Protein AF-A0A0L0FHH0-F1 (afdb_monomer_lite)

Foldseek 3Di:
DDPPDPPDDDPVVLVVVLVVLVVLLVVLVVVLVVLVVVLVVLLVVLVVVLVVLVVVLVVLVVVVVVLVVVLVVLVVVLVVLVVCVVVVLVVLVVQLVVLVVVLVVLVVVLVVQVPDPPDDPVVSVVSVVVSVVSVVVNVVSVVVSVVSVVVSVVSNVVSVVVSVVSVVVSVVSSVVSVVVSVVSVVVSVVSSVVSVVVSVVSVVSSVVSVVVSVVSVVVVPDDDPDPDDDDDDDDDDDDDDDDDDDDDDDDDDDDDDDDDDDDDDDDDDDDDDDDDDDDDDDDDDDDDDDDDDDDDDDDDDDDDDDDDDDDDDDDDDDDDDDDDDDDDDDDDDDDDDDDDDDDDDDDDDDDDDDDDDDDDDDDDDD

Structure (mmCIF, N/CA/C/O backbone):
data_AF-A0A0L0FHH0-F1
#
_entry.id   AF-A0A0L0FHH0-F1
#
loop_
_atom_site.group_PDB
_atom_site.id
_atom_site.type_symbol
_atom_site.label_atom_id
_atom_site.label_alt_id
_atom_site.label_comp_id
_atom_site.label_asym_id
_atom_site.label_entity_id
_atom_site.label_seq_id
_atom_site.pdbx_PDB_ins_code
_atom_site.Cartn_x
_atom_site.Cartn_y
_atom_site.Cartn_z
_atom_site.occupancy
_atom_site.B_iso_or_equiv
_atom_site.auth_seq_id
_atom_site.auth_comp_id
_atom_site.auth_asym_id
_atom_site.auth_atom_id
_atom_site.pdbx_PDB_model_num
ATOM 1 N N . MET A 1 1 ? -21.430 -7.330 90.027 1.00 41.47 1 MET A N 1
ATOM 2 C CA . MET A 1 1 ? -21.679 -7.960 88.713 1.00 41.47 1 MET A CA 1
ATOM 3 C C . MET A 1 1 ? -22.852 -7.243 88.059 1.00 41.47 1 MET A C 1
ATOM 5 O O . MET A 1 1 ? -23.966 -7.362 88.542 1.00 41.47 1 MET A O 1
ATOM 9 N N . SER A 1 2 ? -22.583 -6.397 87.061 1.00 41.72 2 SER A N 1
ATOM 10 C CA . SER A 1 2 ? -23.599 -5.601 86.358 1.00 41.72 2 SER A CA 1
ATOM 11 C C . SER A 1 2 ? -24.161 -6.424 85.199 1.00 41.72 2 SER A C 1
ATOM 13 O O . SER A 1 2 ? -23.460 -6.676 84.220 1.00 41.72 2 SER A O 1
ATOM 15 N N . GLY A 1 3 ? -25.400 -6.895 85.343 1.00 44.50 3 GLY A N 1
ATOM 16 C CA . GLY A 1 3 ? -26.152 -7.535 84.271 1.00 44.50 3 GLY A CA 1
ATOM 17 C C . GLY A 1 3 ? -26.632 -6.478 83.284 1.00 44.50 3 GLY A C 1
ATOM 18 O O . GLY A 1 3 ? -27.615 -5.784 83.537 1.00 44.50 3 GLY A O 1
ATOM 19 N N . ALA A 1 4 ? -25.936 -6.346 82.157 1.00 44.56 4 ALA A N 1
ATOM 20 C CA . ALA A 1 4 ? -26.418 -5.560 81.033 1.00 44.56 4 ALA A CA 1
ATOM 21 C C . ALA A 1 4 ? -27.637 -6.272 80.428 1.00 44.56 4 ALA A C 1
ATOM 23 O O . ALA A 1 4 ? -27.502 -7.164 79.593 1.00 44.56 4 ALA A O 1
ATOM 24 N N . ALA A 1 5 ? -28.835 -5.896 80.880 1.00 47.84 5 ALA A N 1
ATOM 25 C CA . ALA A 1 5 ? -30.081 -6.285 80.239 1.00 47.84 5 ALA A CA 1
ATOM 26 C C . ALA A 1 5 ? -29.991 -5.934 78.747 1.00 47.84 5 ALA A C 1
ATOM 28 O O . ALA A 1 5 ? -29.780 -4.772 78.382 1.00 47.84 5 ALA A O 1
ATOM 29 N N . ALA A 1 6 ? -30.118 -6.947 77.890 1.00 54.66 6 ALA A N 1
ATOM 30 C CA . ALA A 1 6 ? -30.204 -6.773 76.452 1.00 54.66 6 ALA A CA 1
ATOM 31 C C . ALA A 1 6 ? -31.411 -5.875 76.155 1.00 54.66 6 ALA A C 1
ATOM 33 O O . ALA A 1 6 ? -32.556 -6.316 76.207 1.00 54.66 6 ALA A O 1
ATOM 34 N N . ARG A 1 7 ? -31.162 -4.588 75.894 1.00 56.75 7 ARG A N 1
ATOM 35 C CA . ARG A 1 7 ? -32.191 -3.639 75.461 1.00 56.75 7 ARG A CA 1
ATOM 36 C C . ARG A 1 7 ? -32.660 -4.071 74.074 1.00 56.75 7 ARG A C 1
ATOM 38 O O . ARG A 1 7 ? -32.060 -3.708 73.065 1.00 56.75 7 ARG A O 1
ATOM 45 N N . THR A 1 8 ? -33.698 -4.898 74.025 1.00 61.47 8 THR A N 1
ATOM 46 C CA . THR A 1 8 ? -34.392 -5.261 72.791 1.00 61.47 8 THR A CA 1
ATOM 47 C C . THR A 1 8 ? -34.999 -3.999 72.192 1.00 61.47 8 THR A C 1
ATOM 49 O O . THR A 1 8 ? -35.731 -3.275 72.867 1.00 61.47 8 THR A O 1
ATOM 52 N N . ALA A 1 9 ? -34.652 -3.702 70.939 1.00 63.53 9 ALA A N 1
ATOM 53 C CA . ALA A 1 9 ? -35.208 -2.554 70.235 1.00 63.53 9 ALA A CA 1
ATOM 54 C C . ALA A 1 9 ? -36.746 -2.673 70.139 1.00 63.53 9 ALA A C 1
ATOM 56 O O . ALA A 1 9 ? -37.247 -3.792 70.000 1.00 63.53 9 ALA A O 1
ATOM 57 N N . PRO A 1 10 ? -37.494 -1.554 70.176 1.00 73.38 10 PRO A N 1
ATOM 58 C CA . PRO A 1 10 ? -38.950 -1.577 70.079 1.00 73.38 10 PRO A CA 1
ATOM 59 C C . PRO A 1 10 ? -39.431 -2.289 68.799 1.00 73.38 10 PRO A C 1
ATOM 61 O O . PRO A 1 10 ? -38.819 -2.099 67.742 1.00 73.38 10 PRO A O 1
ATOM 64 N N . PRO A 1 11 ? -40.529 -3.064 68.842 1.00 72.88 11 PRO A N 1
ATOM 65 C CA . PRO A 1 11 ? -41.033 -3.813 67.685 1.00 72.88 11 PRO A CA 1
ATOM 66 C C . PRO A 1 11 ? -41.316 -2.920 66.465 1.00 72.88 11 PRO A C 1
ATOM 68 O O . PRO A 1 11 ? -40.923 -3.267 65.351 1.00 72.88 11 PRO A O 1
ATOM 71 N N . GLU A 1 12 ? -41.843 -1.708 66.671 1.00 80.06 12 GLU A N 1
ATOM 72 C CA . GLU A 1 12 ? -42.040 -0.725 65.592 1.00 80.06 12 GLU A CA 1
ATOM 73 C C . GLU A 1 12 ? -40.736 -0.317 64.883 1.00 80.06 12 GLU A C 1
ATOM 75 O O . GLU A 1 12 ? -40.720 -0.039 63.681 1.00 80.06 12 GLU A O 1
ATOM 80 N N . TYR A 1 13 ? -39.617 -0.252 65.615 1.00 78.81 13 TYR A N 1
ATOM 81 C CA . TYR A 1 13 ? -38.314 0.076 65.036 1.00 78.81 13 TYR A CA 1
ATOM 82 C C . TYR A 1 13 ? -37.818 -1.059 64.132 1.00 78.81 13 TYR A C 1
ATOM 84 O O . TYR A 1 13 ? -37.279 -0.807 63.051 1.00 78.81 13 TYR A O 1
ATOM 92 N N . MET A 1 14 ? -38.033 -2.308 64.551 1.00 78.25 14 MET A N 1
ATOM 93 C CA . MET A 1 14 ? -37.661 -3.492 63.776 1.00 78.25 14 MET A CA 1
ATOM 94 C C . MET A 1 14 ? -38.500 -3.614 62.500 1.00 78.25 14 MET A C 1
ATOM 96 O O . MET A 1 14 ? -37.945 -3.880 61.435 1.00 78.25 14 MET A O 1
ATOM 100 N N . GLU A 1 15 ? -39.797 -3.320 62.565 1.00 82.12 15 GLU A N 1
ATOM 101 C CA . GLU A 1 15 ? -40.683 -3.321 61.397 1.00 82.12 15 GLU A CA 1
ATOM 102 C C . GLU A 1 15 ? -40.293 -2.244 60.369 1.00 82.12 15 GLU A C 1
ATOM 104 O O . GLU A 1 15 ? -40.077 -2.546 59.190 1.00 82.12 15 GLU A O 1
ATOM 109 N N . LYS A 1 16 ? -40.067 -0.999 60.818 1.00 85.88 16 LYS A N 1
ATOM 110 C CA . LYS A 1 16 ? -39.581 0.100 59.959 1.00 85.88 16 LYS A CA 1
ATOM 111 C C . LYS A 1 16 ? -38.228 -0.232 59.319 1.00 85.88 16 LYS A C 1
ATOM 113 O O . LYS A 1 16 ? -37.998 0.061 58.141 1.00 85.88 16 LYS A O 1
ATOM 118 N N . ARG A 1 17 ? -37.324 -0.872 60.069 1.00 84.81 17 ARG A N 1
ATOM 119 C CA . ARG A 1 17 ? -36.020 -1.328 59.564 1.00 84.81 17 ARG A CA 1
ATOM 120 C C . ARG A 1 17 ? -36.173 -2.416 58.498 1.00 84.81 17 ARG A C 1
ATOM 122 O O . ARG A 1 17 ? -35.505 -2.331 57.466 1.00 84.81 17 ARG A O 1
ATOM 129 N N . ASN A 1 18 ? -37.061 -3.385 58.709 1.00 84.81 18 ASN A N 1
ATOM 130 C CA . ASN A 1 18 ? -37.332 -4.466 57.759 1.00 84.81 18 ASN A CA 1
ATOM 131 C C . ASN A 1 18 ? -37.902 -3.932 56.450 1.00 84.81 18 ASN A C 1
ATOM 133 O O . ASN A 1 18 ? -37.405 -4.276 55.378 1.00 84.81 18 ASN A O 1
ATOM 137 N N . HIS A 1 19 ? -38.871 -3.019 56.529 1.00 86.94 19 HIS A N 1
ATOM 138 C CA . HIS A 1 19 ? -39.441 -2.384 55.346 1.00 86.94 19 HIS A CA 1
ATOM 139 C C . HIS A 1 19 ? -38.383 -1.585 54.564 1.00 86.94 19 HIS A C 1
ATOM 141 O O . HIS A 1 19 ? -38.346 -1.620 53.331 1.00 86.94 19 HIS A O 1
ATOM 147 N N . LYS A 1 20 ? -37.476 -0.885 55.259 1.00 89.88 20 LYS A N 1
ATOM 148 C CA . LYS A 1 20 ? -36.381 -0.141 54.616 1.00 89.88 20 LYS A CA 1
ATOM 149 C C . LYS A 1 20 ? -35.369 -1.069 53.937 1.00 89.88 20 LYS A C 1
ATOM 151 O O . LYS A 1 20 ? -34.919 -0.762 52.834 1.00 89.88 20 LYS A O 1
ATOM 156 N N . LEU A 1 21 ? -35.033 -2.201 54.557 1.00 89.75 21 LEU A N 1
ATOM 157 C CA . LEU A 1 21 ? -34.155 -3.213 53.964 1.00 89.75 21 LEU A CA 1
ATOM 158 C C . LEU A 1 21 ? -34.802 -3.891 52.747 1.00 89.75 21 LEU A C 1
ATOM 160 O O . LEU A 1 21 ? -34.141 -4.029 51.723 1.00 89.75 21 LEU A O 1
ATOM 164 N N . ALA A 1 22 ? -36.094 -4.224 52.806 1.00 87.94 22 ALA A N 1
ATOM 165 C CA . ALA A 1 22 ? -36.831 -4.777 51.668 1.00 87.94 22 ALA A CA 1
ATOM 166 C C . ALA A 1 22 ? -36.906 -3.788 50.487 1.00 87.94 22 ALA A C 1
ATOM 168 O O . ALA A 1 22 ? -36.716 -4.168 49.331 1.00 87.94 22 ALA A O 1
ATOM 169 N N . ALA A 1 23 ? -37.105 -2.495 50.765 1.00 92.12 23 ALA A N 1
ATOM 170 C CA . ALA A 1 23 ? -37.065 -1.456 49.737 1.00 92.12 23 ALA A CA 1
ATOM 171 C C . ALA A 1 23 ? -35.666 -1.312 49.102 1.00 92.12 23 ALA A C 1
ATOM 173 O O . ALA A 1 23 ? -35.551 -1.086 47.894 1.00 92.12 23 ALA A O 1
ATOM 174 N N . LEU A 1 24 ? -34.598 -1.454 49.898 1.00 91.56 24 LEU A N 1
ATOM 175 C CA . LEU A 1 24 ? -33.219 -1.447 49.402 1.00 91.56 24 LEU A CA 1
ATOM 176 C C . LEU A 1 24 ? -32.903 -2.679 48.544 1.00 91.56 24 LEU A C 1
ATOM 178 O O . LEU A 1 24 ? -32.289 -2.516 47.493 1.00 91.56 24 LEU A O 1
ATOM 182 N N . ASP A 1 25 ? -33.365 -3.866 48.941 1.00 90.50 25 ASP A N 1
ATOM 183 C CA . ASP A 1 25 ? -33.237 -5.114 48.174 1.00 90.50 25 ASP A CA 1
ATOM 184 C C . ASP A 1 25 ? -33.907 -4.978 46.798 1.00 90.50 25 ASP A C 1
ATOM 186 O O . ASP A 1 25 ? -33.267 -5.128 45.758 1.00 90.50 25 ASP A O 1
ATOM 190 N N . ALA A 1 26 ? -35.166 -4.529 46.764 1.00 91.62 26 ALA A N 1
ATOM 191 C CA . ALA A 1 26 ? -35.879 -4.288 45.510 1.00 91.62 26 ALA A CA 1
ATOM 192 C C . ALA A 1 26 ? -35.167 -3.254 44.613 1.00 91.62 26 ALA A C 1
ATOM 194 O O . ALA A 1 26 ? -35.120 -3.402 43.387 1.00 91.62 26 ALA A O 1
ATOM 195 N N . LYS A 1 27 ? -34.590 -2.198 45.204 1.00 93.62 27 LYS A N 1
ATOM 196 C CA . LYS A 1 27 ? -33.829 -1.175 44.471 1.00 93.62 27 LYS A CA 1
ATOM 197 C C . LYS A 1 27 ? -32.514 -1.728 43.913 1.00 93.62 27 LYS A C 1
ATOM 199 O O . LYS A 1 27 ? -32.167 -1.405 42.774 1.00 93.62 27 LYS A O 1
ATOM 204 N N . ASN A 1 28 ? -31.796 -2.549 44.677 1.00 91.81 28 ASN A N 1
ATOM 205 C CA . ASN A 1 28 ? -30.542 -3.168 44.252 1.00 91.81 28 ASN A CA 1
ATOM 206 C C . ASN A 1 28 ? -30.777 -4.187 43.133 1.00 91.81 28 ASN A C 1
ATOM 208 O O . ASN A 1 28 ? -30.134 -4.069 42.089 1.00 91.81 28 ASN A O 1
ATOM 212 N N . LYS A 1 29 ? -31.779 -5.063 43.259 1.00 91.81 29 LYS A N 1
ATOM 213 C CA . LYS A 1 29 ? -32.195 -5.995 42.194 1.00 91.81 29 LYS A CA 1
ATOM 214 C C . LYS A 1 29 ? -32.552 -5.278 40.895 1.00 91.81 29 LYS A C 1
ATOM 216 O O . LYS A 1 29 ? -32.024 -5.614 39.834 1.00 91.81 29 LYS A O 1
ATOM 221 N N . LYS A 1 30 ? -33.364 -4.213 40.968 1.00 94.50 30 LYS A N 1
ATOM 222 C CA . LYS A 1 30 ? -33.679 -3.367 39.798 1.00 94.50 30 LYS A CA 1
ATOM 223 C C . LYS A 1 30 ? -32.421 -2.753 39.179 1.00 94.50 30 LYS A C 1
ATOM 225 O O . LYS A 1 30 ? -32.296 -2.703 37.956 1.00 94.50 30 LYS A O 1
A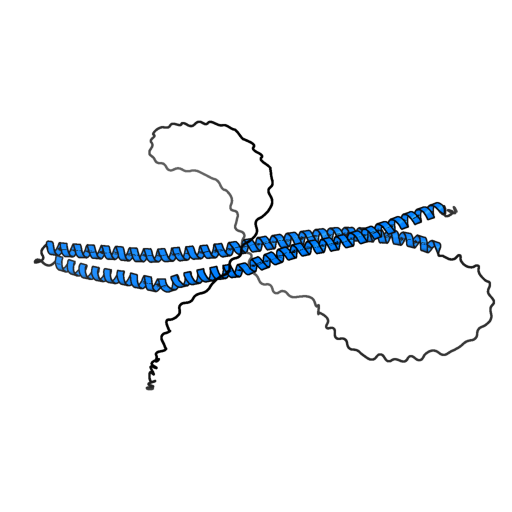TOM 230 N N . LYS A 1 31 ? -31.473 -2.294 40.002 1.00 94.50 31 LYS A N 1
ATOM 231 C CA . LYS A 1 31 ? -30.205 -1.720 39.533 1.00 94.50 31 LYS A CA 1
ATOM 232 C C . LYS A 1 31 ? -29.320 -2.765 38.846 1.00 94.50 31 LYS A C 1
ATOM 234 O O . LYS A 1 31 ? -28.749 -2.450 37.805 1.00 94.50 31 LYS A O 1
ATOM 239 N N . VAL A 1 32 ? -29.219 -3.980 39.389 1.00 93.81 32 VAL A N 1
ATOM 240 C CA . VAL A 1 32 ? -28.466 -5.091 38.782 1.00 93.81 32 VAL A CA 1
ATOM 241 C C . VAL A 1 32 ? -29.070 -5.469 37.428 1.00 93.81 32 VAL A C 1
ATOM 243 O O . VAL A 1 32 ? -28.344 -5.491 36.436 1.00 93.81 32 VAL A O 1
ATOM 246 N N . ALA A 1 33 ? -30.392 -5.654 37.350 1.00 94.75 33 ALA A N 1
ATOM 247 C CA . ALA A 1 33 ? -31.086 -5.953 36.094 1.00 94.75 33 ALA A CA 1
ATOM 248 C C . ALA A 1 33 ? -30.882 -4.851 35.035 1.00 94.75 33 ALA A C 1
ATOM 250 O O . ALA A 1 33 ? -30.585 -5.130 33.874 1.00 94.75 33 ALA A O 1
ATOM 251 N N . ALA A 1 34 ? -30.959 -3.578 35.436 1.00 95.69 34 ALA A N 1
ATOM 252 C CA . ALA A 1 34 ? -30.704 -2.457 34.533 1.00 95.69 34 ALA A CA 1
ATOM 253 C C . ALA A 1 34 ? -29.244 -2.394 34.046 1.00 95.69 34 ALA A C 1
ATOM 255 O O . ALA A 1 34 ? -28.991 -1.948 32.926 1.00 95.69 34 ALA A O 1
ATOM 256 N N . LEU A 1 35 ? -28.275 -2.798 34.875 1.00 94.94 35 LEU A N 1
ATOM 257 C CA . LEU A 1 35 ? -26.862 -2.853 34.492 1.00 94.94 35 LEU A CA 1
ATOM 258 C C . LEU A 1 35 ? -26.567 -4.019 33.545 1.00 94.94 35 LEU A C 1
ATOM 260 O O . LEU A 1 35 ? -25.816 -3.809 32.599 1.00 94.94 35 LEU A O 1
ATOM 264 N N . LEU A 1 36 ? -27.193 -5.183 33.751 1.00 94.75 36 LEU A N 1
ATOM 265 C CA . LEU A 1 36 ? -27.125 -6.325 32.832 1.00 94.75 36 LEU A CA 1
ATOM 266 C C . LEU A 1 36 ? -27.574 -5.932 31.423 1.00 94.75 36 LEU A C 1
ATOM 268 O O . LEU A 1 36 ? -26.800 -6.049 30.478 1.00 94.75 36 LEU A O 1
ATOM 272 N N . LYS A 1 37 ? -28.766 -5.336 31.307 1.00 96.06 37 LYS A N 1
ATOM 273 C CA . LYS A 1 37 ? -29.283 -4.863 30.016 1.00 96.06 37 LYS A CA 1
ATOM 274 C C . LYS A 1 37 ? -28.345 -3.849 29.350 1.00 96.06 37 LYS A C 1
ATOM 276 O O . LYS A 1 37 ? -28.061 -3.939 28.163 1.00 96.06 37 LYS A O 1
ATOM 281 N N . LYS A 1 38 ? -27.816 -2.891 30.121 1.00 96.12 38 LYS A N 1
ATOM 282 C CA . LYS A 1 38 ? -26.859 -1.898 29.600 1.00 96.12 38 LYS A CA 1
ATOM 283 C C . LYS A 1 38 ? -25.545 -2.527 29.135 1.00 96.12 38 LYS A C 1
ATOM 285 O O . LYS A 1 38 ? -24.934 -1.987 28.217 1.00 96.12 38 LYS A O 1
ATOM 290 N N . GLU A 1 39 ? -25.082 -3.592 29.789 1.00 95.62 39 GLU A N 1
ATOM 291 C CA . GLU A 1 39 ? -23.880 -4.336 29.398 1.00 95.62 39 GLU A CA 1
ATOM 292 C C . GLU A 1 39 ? -24.094 -5.030 28.049 1.00 95.62 39 GLU A C 1
ATOM 294 O O . GLU A 1 39 ? -23.280 -4.851 27.145 1.00 95.62 39 GLU A O 1
ATOM 299 N N . GLU A 1 40 ? -25.205 -5.749 27.889 1.00 96.06 40 GLU A N 1
ATOM 300 C CA . GLU A 1 40 ? -25.577 -6.423 26.638 1.00 96.06 40 GLU A CA 1
ATOM 301 C C . GLU A 1 40 ? -25.768 -5.428 25.487 1.00 96.06 40 GLU A C 1
ATOM 303 O O . GLU A 1 40 ? -25.167 -5.592 24.426 1.00 96.06 40 GLU A O 1
ATOM 308 N N . ASP A 1 41 ? -26.499 -4.333 25.720 1.00 95.19 41 ASP A N 1
ATOM 309 C CA . ASP A 1 41 ? -26.683 -3.266 24.731 1.00 95.19 41 ASP A CA 1
ATOM 310 C C . ASP A 1 41 ? -25.343 -2.635 24.313 1.00 95.19 41 ASP A C 1
ATOM 312 O O . ASP A 1 41 ? -25.148 -2.273 23.149 1.00 95.19 41 ASP A O 1
ATOM 316 N N . ALA A 1 42 ? -24.412 -2.460 25.260 1.00 94.38 42 ALA A N 1
ATOM 317 C CA . ALA A 1 42 ? -23.089 -1.905 24.984 1.00 94.38 42 ALA A CA 1
ATOM 318 C C . ALA A 1 42 ? -22.219 -2.872 24.170 1.00 94.38 42 ALA A C 1
ATOM 320 O O . ALA A 1 42 ? -21.542 -2.416 23.245 1.00 94.38 42 ALA A O 1
ATOM 321 N N . LYS A 1 43 ? -22.269 -4.177 24.476 1.00 94.75 43 LYS A N 1
ATOM 322 C CA . LYS A 1 43 ? -21.612 -5.227 23.681 1.00 94.75 43 LYS A CA 1
ATOM 323 C C . LYS A 1 43 ? -22.152 -5.224 22.258 1.00 94.75 43 LYS A C 1
ATOM 325 O O . LYS A 1 43 ? -21.396 -4.947 21.335 1.00 94.75 43 LYS A O 1
ATOM 330 N N . LEU A 1 44 ? -23.470 -5.355 22.098 1.00 96.62 44 LEU A N 1
ATOM 331 C CA . LEU A 1 44 ? -24.127 -5.406 20.792 1.00 96.62 44 LEU A CA 1
ATOM 332 C C . LEU A 1 44 ? -23.804 -4.177 19.929 1.00 96.62 44 LEU A C 1
ATOM 334 O O . LEU A 1 44 ? -23.455 -4.307 18.757 1.00 96.62 44 LEU A O 1
ATOM 338 N N . LYS A 1 45 ? -23.883 -2.966 20.498 1.00 94.88 45 LYS A N 1
ATOM 339 C CA . LYS A 1 45 ? -23.546 -1.729 19.770 1.00 94.88 45 LYS A CA 1
ATOM 340 C C . LYS A 1 45 ? -22.069 -1.657 19.391 1.00 94.88 45 LYS A C 1
ATOM 342 O O . LYS A 1 45 ? -21.748 -1.136 18.323 1.00 94.88 45 LYS A O 1
ATOM 347 N N . GLY A 1 46 ? -21.179 -2.129 20.261 1.00 93.56 46 GLY A N 1
ATOM 348 C CA . GLY A 1 46 ? -19.755 -2.230 19.960 1.00 93.56 46 GLY A CA 1
ATOM 349 C C . GLY A 1 46 ? -19.495 -3.212 18.823 1.00 93.56 46 GLY A C 1
ATOM 350 O O . GLY A 1 46 ? -18.875 -2.841 17.830 1.00 93.56 46 GLY A O 1
ATOM 351 N N . ASP A 1 47 ? -20.061 -4.411 18.914 1.00 94.81 47 ASP A N 1
ATOM 352 C CA . ASP A 1 47 ? -19.894 -5.482 17.931 1.00 94.81 47 ASP A CA 1
ATOM 353 C C . ASP A 1 47 ? -20.433 -5.078 16.558 1.00 94.81 47 ASP A C 1
ATOM 355 O O . ASP A 1 47 ? -19.762 -5.276 15.551 1.00 94.81 47 ASP A O 1
ATOM 359 N N . GLN A 1 48 ? -21.581 -4.396 16.495 1.00 96.56 48 GLN A N 1
ATOM 360 C CA . GLN A 1 48 ? -22.105 -3.855 15.236 1.00 96.56 48 GLN A CA 1
ATOM 361 C C . GLN A 1 48 ? -21.153 -2.851 14.574 1.00 96.56 48 GLN A C 1
ATOM 363 O O . GLN A 1 48 ? -21.040 -2.815 13.347 1.00 96.56 48 GLN A O 1
ATOM 368 N N . LYS A 1 49 ? -20.477 -2.002 15.355 1.00 95.38 49 LYS A N 1
ATOM 369 C CA . LYS A 1 49 ? -19.500 -1.053 14.805 1.00 95.38 49 LYS A CA 1
ATOM 370 C C . LYS A 1 49 ? -18.240 -1.761 14.322 1.00 95.38 49 LYS A C 1
ATOM 372 O O . LYS A 1 49 ? -17.757 -1.434 13.239 1.00 95.38 49 LYS A O 1
ATOM 377 N N . VAL A 1 50 ? -17.742 -2.726 15.092 1.00 95.38 50 VAL A N 1
ATOM 378 C CA . VAL A 1 50 ? -16.589 -3.551 14.709 1.00 95.38 50 VAL A CA 1
ATOM 379 C C . VAL A 1 50 ? -16.907 -4.335 13.437 1.00 95.38 50 VAL A C 1
ATOM 381 O O . VAL A 1 50 ? -16.128 -4.277 12.494 1.00 95.38 50 VAL A O 1
ATOM 384 N N . ALA A 1 51 ? -18.090 -4.943 13.334 1.00 96.06 51 ALA A N 1
ATOM 385 C CA . ALA A 1 51 ? -18.547 -5.651 12.139 1.00 96.06 51 ALA A CA 1
ATOM 386 C C . ALA A 1 51 ? -18.663 -4.731 10.912 1.00 96.06 51 ALA A C 1
ATOM 388 O O . ALA A 1 51 ? -18.249 -5.098 9.813 1.00 96.06 51 ALA A O 1
ATOM 389 N N . LYS A 1 52 ? -19.165 -3.498 11.078 1.00 95.81 52 LYS A N 1
ATOM 390 C CA . LYS A 1 52 ? -19.182 -2.501 9.991 1.00 95.81 52 LYS A CA 1
ATOM 391 C C . LYS A 1 52 ? -17.772 -2.143 9.517 1.00 95.81 52 LYS A C 1
ATOM 393 O O . LYS A 1 52 ? -17.575 -1.955 8.318 1.00 95.81 52 LYS A O 1
ATOM 398 N N . LEU A 1 53 ? -16.810 -2.030 10.434 1.00 95.31 53 LEU A N 1
ATOM 399 C CA . LEU A 1 53 ? -15.411 -1.758 10.098 1.00 95.31 53 LEU A CA 1
ATOM 400 C C . LEU A 1 53 ? -14.729 -2.978 9.470 1.00 95.31 53 LEU A C 1
ATOM 402 O O . LEU A 1 53 ? -14.004 -2.798 8.498 1.00 95.31 53 LEU A O 1
ATOM 406 N N . GLN A 1 54 ? -15.039 -4.194 9.929 1.00 94.94 54 GLN A N 1
ATOM 407 C CA . GLN A 1 54 ? -14.602 -5.440 9.295 1.00 94.94 54 GLN A CA 1
ATOM 408 C C . GLN A 1 54 ? -15.082 -5.508 7.844 1.00 94.94 54 GLN A C 1
ATOM 410 O O . GLN A 1 54 ? -14.280 -5.655 6.934 1.00 94.94 54 GLN A O 1
ATOM 415 N N . ALA A 1 55 ? -16.367 -5.255 7.592 1.00 94.75 55 ALA A N 1
ATOM 416 C CA . ALA A 1 55 ? -16.894 -5.243 6.230 1.00 94.75 55 ALA A CA 1
ATOM 417 C C . ALA A 1 55 ? -16.250 -4.156 5.342 1.00 94.75 55 ALA A C 1
ATOM 419 O O . ALA A 1 55 ? -16.205 -4.292 4.118 1.00 94.75 55 ALA A O 1
ATOM 420 N N . GLN A 1 56 ? -15.772 -3.046 5.921 1.00 93.69 56 GLN A N 1
ATOM 421 C CA . GLN A 1 56 ? -14.992 -2.044 5.183 1.00 93.69 56 GLN A CA 1
ATOM 422 C C . GLN A 1 56 ? -13.565 -2.516 4.895 1.00 93.69 56 GLN A C 1
ATOM 424 O O . GLN A 1 56 ? -13.052 -2.210 3.818 1.00 93.69 56 GLN A O 1
ATOM 429 N N . GLU A 1 57 ? -12.947 -3.237 5.829 1.00 92.75 57 GLU A N 1
ATOM 430 C CA . GLU A 1 57 ? -11.642 -3.882 5.668 1.00 92.75 57 GLU A CA 1
ATOM 431 C C . GLU A 1 57 ? -11.706 -4.918 4.543 1.00 92.75 57 GLU A C 1
ATOM 433 O O . GLU A 1 57 ? -10.968 -4.790 3.572 1.00 92.75 57 GLU A O 1
ATOM 438 N N . ASP A 1 58 ? -12.692 -5.816 4.565 1.00 91.81 58 ASP A N 1
ATOM 439 C CA . ASP A 1 58 ? -12.903 -6.831 3.525 1.00 91.81 58 ASP A CA 1
ATOM 440 C C . ASP A 1 58 ? -13.165 -6.189 2.151 1.00 91.81 58 ASP A C 1
ATOM 442 O O . ASP A 1 58 ? -12.610 -6.588 1.126 1.00 91.81 58 ASP A O 1
ATOM 446 N N . LYS A 1 59 ? -13.955 -5.105 2.107 1.00 90.06 59 LYS A N 1
ATOM 447 C CA . LYS A 1 59 ? -14.154 -4.321 0.875 1.00 90.06 59 LYS A CA 1
ATOM 448 C C . LYS A 1 59 ? -12.873 -3.639 0.401 1.00 90.06 59 LYS A C 1
ATOM 450 O O . LYS A 1 59 ? -12.705 -3.457 -0.804 1.00 90.06 59 LYS A O 1
ATOM 455 N N . ALA A 1 60 ? -11.999 -3.199 1.301 1.00 88.62 60 ALA A N 1
ATOM 456 C CA . ALA A 1 60 ? -10.713 -2.619 0.933 1.00 88.62 60 ALA A CA 1
ATOM 457 C C . ALA A 1 60 ? -9.739 -3.696 0.432 1.00 88.62 60 ALA A C 1
ATOM 459 O O . ALA A 1 60 ? -9.083 -3.458 -0.581 1.00 88.62 60 ALA A O 1
ATOM 460 N N . LEU A 1 61 ? -9.737 -4.882 1.045 1.00 87.75 61 LEU A N 1
ATOM 461 C CA . LEU A 1 61 ? -8.991 -6.058 0.595 1.00 87.75 61 LEU A CA 1
ATOM 462 C C . LEU A 1 61 ? -9.461 -6.523 -0.789 1.00 87.75 61 LEU A C 1
ATOM 464 O O . LEU A 1 61 ? -8.647 -6.657 -1.685 1.00 87.75 61 LEU A O 1
ATOM 468 N N . SER A 1 62 ? -10.767 -6.596 -1.063 1.00 86.25 62 SER A N 1
ATOM 469 C CA . SER A 1 62 ? -11.248 -6.918 -2.426 1.00 86.25 62 SER A CA 1
ATOM 470 C C . SER A 1 62 ? -10.821 -5.891 -3.491 1.00 86.25 62 SER A C 1
ATOM 472 O O . SER A 1 62 ? -10.760 -6.177 -4.686 1.00 86.25 62 SER A O 1
ATOM 474 N N . LYS A 1 63 ? -10.528 -4.646 -3.083 1.00 84.44 63 LYS A N 1
ATOM 475 C CA . LYS A 1 63 ? -9.967 -3.632 -3.986 1.00 84.44 63 LYS A CA 1
ATOM 476 C C . LYS A 1 63 ? -8.470 -3.833 -4.195 1.00 84.44 63 LYS A C 1
ATOM 478 O O . LYS A 1 63 ? -7.990 -3.393 -5.238 1.00 84.44 63 LYS A O 1
ATOM 483 N N . GLN A 1 64 ? -7.767 -4.484 -3.269 1.00 86.12 64 GLN A N 1
ATOM 484 C CA . GLN A 1 64 ? -6.362 -4.862 -3.410 1.00 86.12 64 GLN A CA 1
ATOM 485 C C . GLN A 1 64 ? -6.153 -5.696 -4.671 1.00 86.12 64 GLN A C 1
ATOM 487 O O . GLN A 1 64 ? -5.258 -5.361 -5.431 1.00 86.12 64 GLN A O 1
ATOM 492 N N . ASP A 1 65 ? -7.044 -6.638 -4.995 1.00 82.88 65 ASP A N 1
ATOM 493 C CA . ASP A 1 65 ? -6.959 -7.436 -6.231 1.00 82.88 65 ASP A CA 1
ATOM 494 C C . ASP A 1 65 ? -6.911 -6.567 -7.497 1.00 82.88 65 ASP A C 1
ATOM 496 O O . ASP A 1 65 ? -6.149 -6.821 -8.432 1.00 82.88 65 ASP A O 1
ATOM 500 N N . LYS A 1 66 ? -7.679 -5.467 -7.524 1.00 83.50 66 LYS A N 1
ATOM 501 C CA . LYS A 1 66 ? -7.672 -4.523 -8.656 1.00 83.50 66 LYS A CA 1
ATOM 502 C C . LYS A 1 66 ? -6.351 -3.774 -8.774 1.00 83.50 66 LYS A C 1
ATOM 504 O O . LYS A 1 66 ? -5.940 -3.439 -9.884 1.00 83.50 66 LYS A O 1
ATOM 509 N N . PHE A 1 67 ? -5.715 -3.459 -7.653 1.00 83.19 67 PHE A N 1
ATOM 510 C CA . PHE A 1 67 ? -4.399 -2.836 -7.661 1.00 83.19 67 PHE A CA 1
ATOM 511 C C . PHE A 1 67 ? -3.296 -3.853 -7.932 1.00 83.19 67 PHE A C 1
ATOM 513 O O . PHE A 1 67 ? -2.387 -3.533 -8.685 1.00 83.19 67 PHE A O 1
ATOM 520 N N . GLN A 1 68 ? -3.421 -5.084 -7.444 1.00 87.69 68 GLN A N 1
ATOM 521 C CA . GLN A 1 68 ? -2.521 -6.181 -7.770 1.00 87.69 68 GLN A CA 1
ATOM 522 C C . GLN A 1 68 ? -2.503 -6.416 -9.280 1.00 87.69 68 GLN A C 1
ATOM 524 O O . GLN A 1 68 ? -1.439 -6.492 -9.882 1.00 87.69 68 GLN A O 1
ATOM 529 N N . ALA A 1 69 ? -3.667 -6.389 -9.934 1.00 88.50 69 ALA A N 1
ATOM 530 C CA . ALA A 1 69 ? -3.745 -6.438 -11.390 1.00 88.50 69 ALA A CA 1
ATOM 531 C C . ALA A 1 69 ? -3.037 -5.251 -12.078 1.00 88.50 69 ALA A C 1
ATOM 533 O O . ALA A 1 69 ? -2.492 -5.412 -13.169 1.00 88.50 69 ALA A O 1
ATOM 534 N N . LYS A 1 70 ? -3.029 -4.051 -11.475 1.00 87.38 70 LYS A N 1
ATOM 535 C CA . LYS A 1 70 ? -2.251 -2.909 -11.990 1.00 87.38 70 LYS A CA 1
ATOM 536 C C . LYS A 1 70 ? -0.752 -3.119 -11.796 1.00 87.38 70 LYS A C 1
ATOM 538 O O . LYS A 1 70 ? -0.012 -2.874 -12.740 1.00 87.38 70 LYS A O 1
ATOM 543 N N . ILE A 1 71 ? -0.330 -3.604 -10.630 1.00 88.94 71 ILE A N 1
ATOM 544 C CA . ILE A 1 71 ? 1.069 -3.926 -10.327 1.00 88.94 71 ILE A CA 1
ATOM 545 C C . ILE A 1 71 ? 1.589 -4.969 -11.318 1.00 88.94 71 ILE A C 1
ATOM 547 O O . ILE A 1 71 ? 2.599 -4.732 -11.964 1.00 88.94 71 ILE A O 1
ATOM 551 N N . VAL A 1 72 ? 0.839 -6.048 -11.551 1.00 91.56 72 VAL A N 1
ATOM 552 C CA . VAL A 1 72 ? 1.188 -7.075 -12.546 1.00 91.56 72 VAL A CA 1
ATOM 553 C C . VAL A 1 72 ? 1.297 -6.481 -13.954 1.00 91.56 72 VAL A C 1
ATOM 555 O O . VAL A 1 72 ? 2.218 -6.807 -14.694 1.00 91.56 72 VAL A O 1
ATOM 558 N N . LYS A 1 73 ? 0.397 -5.567 -14.347 1.00 91.94 73 LYS A N 1
ATOM 559 C CA . LYS A 1 73 ? 0.504 -4.875 -15.645 1.00 91.94 73 LYS A CA 1
ATOM 560 C C . LYS A 1 73 ? 1.759 -4.009 -15.746 1.00 91.94 73 LYS A C 1
ATOM 562 O O . LYS A 1 73 ? 2.336 -3.934 -16.826 1.00 91.94 73 LYS A O 1
ATOM 567 N N . VAL A 1 74 ? 2.140 -3.335 -14.666 1.00 91.81 74 VAL A N 1
ATOM 568 C CA . VAL A 1 74 ? 3.366 -2.532 -14.601 1.00 91.81 74 VAL A CA 1
ATOM 569 C C . VAL A 1 74 ? 4.593 -3.438 -14.690 1.00 91.81 74 VAL A C 1
ATOM 571 O O . VAL A 1 74 ? 5.442 -3.201 -15.542 1.00 91.81 74 VAL A O 1
ATOM 574 N N . ASP A 1 75 ? 4.635 -4.522 -13.916 1.00 92.94 75 ASP A N 1
ATOM 575 C CA . ASP A 1 75 ? 5.728 -5.497 -13.940 1.00 92.94 75 ASP A CA 1
ATOM 576 C C . ASP A 1 75 ? 5.887 -6.127 -15.333 1.00 92.94 75 ASP A C 1
ATOM 578 O O . ASP A 1 75 ? 6.998 -6.184 -15.857 1.00 92.94 75 ASP A O 1
ATOM 582 N N . ASN A 1 76 ? 4.784 -6.494 -15.995 1.00 93.94 76 ASN A N 1
ATOM 583 C CA . ASN A 1 76 ? 4.815 -7.014 -17.366 1.00 93.94 76 ASN A CA 1
ATOM 584 C C . ASN A 1 76 ? 5.355 -5.984 -18.374 1.00 93.94 76 ASN A C 1
ATOM 586 O O . ASN A 1 76 ? 6.085 -6.347 -19.296 1.00 93.94 76 ASN A O 1
ATOM 590 N N . LYS A 1 77 ? 5.018 -4.696 -18.218 1.00 92.75 77 LYS A N 1
ATOM 591 C CA . LYS A 1 77 ? 5.573 -3.626 -19.066 1.00 92.75 77 LYS A CA 1
ATOM 592 C C . LYS A 1 77 ? 7.070 -3.451 -18.831 1.00 92.75 77 LYS A C 1
ATOM 594 O O . LYS A 1 77 ? 7.821 -3.389 -19.799 1.00 92.75 77 LYS A O 1
ATOM 599 N N . THR A 1 78 ? 7.503 -3.431 -17.573 1.00 91.69 78 THR A N 1
ATOM 600 C CA . THR A 1 78 ? 8.923 -3.358 -17.209 1.00 91.69 78 THR A CA 1
ATOM 601 C C . THR A 1 78 ? 9.694 -4.540 -17.791 1.00 91.69 78 THR A C 1
ATOM 603 O O . THR A 1 78 ? 10.711 -4.341 -18.450 1.00 91.69 78 THR A O 1
ATOM 606 N N . GLN A 1 79 ? 9.179 -5.764 -17.641 1.00 92.44 79 GLN A N 1
ATOM 607 C CA . GLN A 1 79 ? 9.780 -6.961 -18.233 1.00 92.44 79 GLN A CA 1
ATOM 608 C C . GLN A 1 79 ? 9.845 -6.879 -19.761 1.00 92.44 79 GLN A C 1
ATOM 610 O O . GLN A 1 79 ? 10.853 -7.263 -20.343 1.00 92.44 79 GLN A O 1
ATOM 615 N N . SER A 1 80 ? 8.816 -6.338 -20.420 1.00 93.19 80 SER A N 1
ATOM 616 C CA . SER A 1 80 ? 8.832 -6.137 -21.872 1.00 93.19 80 SER A CA 1
ATOM 617 C C . SER A 1 80 ? 9.930 -5.166 -22.317 1.00 93.19 80 SER A C 1
ATOM 619 O O . SER A 1 80 ? 10.550 -5.400 -23.355 1.00 93.19 80 SER A O 1
ATOM 621 N N . ILE A 1 81 ? 10.181 -4.088 -21.568 1.00 90.75 81 ILE A N 1
ATOM 622 C CA . ILE A 1 81 ? 11.270 -3.144 -21.864 1.00 90.75 81 ILE A CA 1
ATOM 623 C C . ILE A 1 81 ? 12.612 -3.855 -21.694 1.00 90.75 81 ILE A C 1
ATOM 625 O O . ILE A 1 81 ? 13.388 -3.918 -22.642 1.00 90.75 81 ILE A O 1
ATOM 629 N N . VAL A 1 82 ? 12.830 -4.495 -20.543 1.00 90.00 82 VAL A N 1
ATOM 630 C CA . VAL A 1 82 ? 14.074 -5.219 -20.232 1.00 90.00 82 VAL A CA 1
ATOM 631 C C . VAL A 1 82 ? 14.350 -6.348 -21.236 1.00 90.00 82 VAL A C 1
ATOM 633 O O . VAL A 1 82 ? 15.495 -6.571 -21.614 1.00 90.00 82 VAL A O 1
ATOM 636 N N . ALA A 1 83 ? 13.319 -7.044 -21.719 1.00 91.94 83 ALA A N 1
ATOM 637 C CA . ALA A 1 83 ? 13.473 -8.124 -22.693 1.00 91.94 83 ALA A CA 1
ATOM 638 C C . ALA A 1 83 ? 13.780 -7.624 -24.117 1.00 91.94 83 ALA A C 1
ATOM 640 O O . ALA A 1 83 ? 14.464 -8.302 -24.883 1.00 91.94 83 ALA A O 1
ATOM 641 N N . THR A 1 84 ? 13.260 -6.454 -24.503 1.00 91.19 84 THR A N 1
ATOM 642 C CA . THR A 1 84 ? 13.429 -5.915 -25.867 1.00 91.19 84 THR A CA 1
ATOM 643 C C . THR A 1 84 ? 14.631 -4.983 -26.003 1.00 91.19 84 THR A C 1
ATOM 645 O O . THR A 1 84 ? 15.179 -4.851 -27.101 1.00 91.19 84 THR A O 1
ATOM 648 N N . GLU A 1 85 ? 15.080 -4.391 -24.897 1.00 89.69 85 GLU A N 1
ATOM 649 C CA . GLU A 1 85 ? 16.194 -3.451 -24.833 1.00 89.69 85 GLU A CA 1
ATOM 650 C C . GLU A 1 85 ? 17.510 -4.012 -25.404 1.00 89.69 85 GLU A C 1
ATOM 652 O O . GLU A 1 85 ? 18.049 -3.369 -26.309 1.00 89.69 85 GLU A O 1
ATOM 657 N N . PRO A 1 86 ? 18.005 -5.207 -25.017 1.00 91.56 86 PRO A N 1
ATOM 658 C CA . PRO A 1 86 ? 19.278 -5.724 -25.524 1.00 91.56 86 PRO A CA 1
ATOM 659 C C . PRO A 1 86 ? 19.305 -5.844 -27.050 1.00 91.56 86 PRO A C 1
ATOM 661 O O . PRO A 1 86 ? 20.286 -5.491 -27.698 1.00 91.56 86 PRO A O 1
ATOM 664 N N . ASN A 1 87 ? 18.194 -6.278 -27.650 1.00 92.12 87 ASN A N 1
ATOM 665 C CA . ASN A 1 87 ? 18.079 -6.415 -29.100 1.00 92.12 87 ASN A CA 1
ATOM 666 C C . ASN A 1 87 ? 18.044 -5.058 -29.814 1.00 92.12 87 ASN A C 1
ATOM 668 O O . ASN A 1 87 ? 18.574 -4.927 -30.920 1.00 92.12 87 ASN A O 1
ATOM 672 N N . ALA A 1 88 ? 17.398 -4.054 -29.218 1.00 90.62 88 ALA A N 1
ATOM 673 C CA . ALA A 1 88 ? 17.356 -2.705 -29.769 1.00 90.62 88 ALA A CA 1
ATOM 674 C C . ALA A 1 88 ? 18.731 -2.021 -29.676 1.00 90.62 88 ALA A C 1
ATOM 676 O O . ALA A 1 88 ? 19.186 -1.439 -30.664 1.00 90.62 88 ALA A O 1
ATOM 677 N N . LEU A 1 89 ? 19.417 -2.167 -28.537 1.00 91.69 89 LEU A N 1
ATOM 678 C CA . LEU A 1 89 ? 20.777 -1.668 -28.328 1.00 91.69 89 LEU A CA 1
ATOM 679 C C . LEU A 1 89 ? 21.767 -2.345 -29.279 1.00 91.69 89 LEU A C 1
ATOM 681 O O . LEU A 1 89 ? 22.434 -1.646 -30.034 1.00 91.69 89 LEU A O 1
ATOM 685 N N . ALA A 1 90 ? 21.764 -3.678 -29.378 1.00 92.75 90 ALA A N 1
ATOM 686 C CA . ALA A 1 90 ? 22.663 -4.416 -30.270 1.00 92.75 90 ALA A CA 1
ATOM 687 C C . ALA A 1 90 ? 22.490 -4.030 -31.752 1.00 92.75 90 ALA A C 1
ATOM 689 O O . ALA A 1 90 ? 23.461 -3.914 -32.507 1.00 92.75 90 ALA A O 1
ATOM 690 N N . LYS A 1 91 ? 21.248 -3.790 -32.203 1.00 93.56 91 LYS A N 1
ATOM 691 C CA . LYS A 1 91 ? 20.986 -3.292 -33.566 1.00 93.56 91 LYS A CA 1
ATOM 692 C C . LYS A 1 91 ? 21.606 -1.914 -33.790 1.00 93.56 91 LYS A C 1
ATOM 694 O O . LYS A 1 91 ? 22.180 -1.685 -34.855 1.00 93.56 91 LYS A O 1
ATOM 699 N N . GLN A 1 92 ? 21.501 -1.019 -32.811 1.00 92.88 92 GLN A N 1
ATOM 700 C CA . GLN A 1 92 ? 22.048 0.332 -32.895 1.00 92.88 92 GLN A CA 1
ATOM 701 C C . GLN A 1 92 ? 23.581 0.343 -32.769 1.00 92.88 92 GLN A C 1
ATOM 703 O O . GLN A 1 92 ? 24.249 1.037 -33.535 1.00 92.88 92 GLN A O 1
ATOM 708 N N . GLU A 1 93 ? 24.157 -0.485 -31.899 1.00 94.38 93 GLU A N 1
ATOM 709 C CA . GLU A 1 93 ? 25.605 -0.709 -31.793 1.00 94.38 93 GLU A CA 1
ATOM 710 C C . GLU A 1 93 ? 26.189 -1.210 -33.116 1.00 94.38 93 GLU A C 1
ATOM 712 O O . GLU A 1 93 ? 27.200 -0.695 -33.593 1.00 94.38 93 GLU A O 1
ATOM 717 N N . LYS A 1 94 ? 25.501 -2.135 -33.798 1.00 95.50 94 LYS A N 1
ATOM 718 C CA . LYS A 1 94 ? 25.912 -2.607 -35.128 1.00 95.50 94 LYS A CA 1
ATOM 719 C C . LYS A 1 94 ? 25.918 -1.492 -36.180 1.00 95.50 94 LYS A C 1
ATOM 721 O O . LYS A 1 94 ? 26.718 -1.544 -37.114 1.00 95.50 94 LYS A O 1
ATOM 726 N N . VAL A 1 95 ? 25.038 -0.494 -36.066 1.00 94.19 95 VAL A N 1
ATOM 727 C CA . VAL A 1 95 ? 25.059 0.690 -36.945 1.00 94.19 95 VAL A CA 1
ATOM 728 C C . VAL A 1 95 ? 26.292 1.544 -36.663 1.00 94.19 95 VAL A C 1
ATOM 730 O O . VAL A 1 95 ? 26.965 1.941 -37.613 1.00 94.19 95 VAL A O 1
ATOM 733 N N . VAL A 1 96 ? 26.617 1.777 -35.387 1.00 94.69 96 VAL A N 1
ATOM 734 C CA . VAL A 1 96 ? 27.825 2.514 -34.982 1.00 94.69 96 VAL A CA 1
ATOM 735 C C . VAL A 1 96 ? 29.075 1.822 -35.526 1.00 94.69 96 VAL A C 1
ATOM 737 O O . VAL A 1 96 ? 29.836 2.455 -36.256 1.00 94.69 96 VAL A O 1
ATOM 740 N N . LEU A 1 97 ? 29.225 0.514 -35.288 1.00 95.56 97 LEU A N 1
ATOM 741 C CA . LEU A 1 97 ? 30.370 -0.272 -35.762 1.00 95.56 97 LEU A CA 1
ATOM 742 C C . LEU A 1 97 ? 30.535 -0.198 -37.284 1.00 95.56 97 LEU A C 1
ATOM 744 O O . LEU A 1 97 ? 31.621 0.094 -37.775 1.00 95.56 97 LEU A O 1
ATOM 748 N N . LYS A 1 98 ? 29.450 -0.367 -38.051 1.00 94.81 98 LYS A N 1
ATOM 749 C CA . LYS A 1 98 ? 29.499 -0.252 -39.520 1.00 94.81 98 LYS A CA 1
ATOM 750 C C . LYS A 1 98 ? 29.933 1.135 -39.995 1.00 94.81 98 LYS A C 1
ATOM 752 O O . LYS A 1 98 ? 30.577 1.252 -41.038 1.00 94.81 98 LYS A O 1
ATOM 757 N N . CYS A 1 99 ? 29.536 2.197 -39.298 1.00 92.62 99 CYS A N 1
ATOM 758 C CA . CYS A 1 99 ? 29.966 3.553 -39.632 1.00 92.62 99 CYS A CA 1
ATOM 759 C C . CYS A 1 99 ? 31.442 3.774 -39.271 1.00 92.62 99 CYS A C 1
ATOM 761 O O . CYS A 1 99 ? 32.170 4.352 -40.075 1.00 92.62 99 CYS A O 1
ATOM 763 N N . GLU A 1 100 ? 31.903 3.258 -38.131 1.00 94.00 100 GLU A N 1
ATOM 764 C CA . GLU A 1 100 ? 33.307 3.323 -37.705 1.00 94.00 100 GLU A CA 1
ATOM 765 C C . GLU A 1 100 ? 34.240 2.526 -38.628 1.00 94.00 100 GLU A C 1
ATOM 767 O O . GLU A 1 100 ? 35.306 3.012 -39.002 1.00 94.00 100 GLU A O 1
ATOM 772 N N . GLU A 1 101 ? 33.831 1.334 -39.069 1.00 96.19 101 GLU A N 1
ATOM 773 C CA . GLU A 1 101 ? 34.552 0.547 -40.078 1.00 96.19 101 GLU A CA 1
ATOM 774 C C . GLU A 1 101 ? 34.678 1.311 -41.401 1.00 96.19 101 GLU A C 1
ATOM 776 O O . GLU A 1 101 ? 35.759 1.366 -41.995 1.00 96.19 101 GLU A O 1
ATOM 781 N N . LYS A 1 102 ? 33.591 1.961 -41.847 1.00 93.81 102 LYS A N 1
ATOM 782 C CA . LYS A 1 102 ? 33.623 2.832 -43.030 1.00 93.81 102 LYS A CA 1
ATOM 783 C C . LYS A 1 102 ? 34.574 4.008 -42.828 1.00 93.81 102 LYS A C 1
ATOM 785 O O . LYS A 1 102 ? 35.360 4.281 -43.731 1.00 93.81 102 LYS A O 1
ATOM 790 N N . LEU A 1 103 ? 34.541 4.674 -41.673 1.00 94.19 103 LEU A N 1
ATOM 791 C CA . LEU A 1 103 ? 35.445 5.785 -41.371 1.00 94.19 103 LEU A CA 1
ATOM 792 C C . LEU A 1 103 ? 36.907 5.339 -41.457 1.00 94.19 103 LEU A C 1
ATOM 794 O O . LEU A 1 103 ? 37.682 5.959 -42.178 1.00 94.19 103 LEU A O 1
ATOM 798 N N . LYS A 1 104 ? 37.264 4.219 -40.813 1.00 94.69 104 LYS A N 1
ATOM 799 C CA . LYS A 1 104 ? 38.618 3.640 -40.874 1.00 94.69 104 LYS A CA 1
ATOM 800 C C . LYS A 1 104 ? 39.057 3.360 -42.312 1.00 94.69 104 LYS A C 1
ATOM 802 O O . LYS A 1 104 ? 40.171 3.710 -42.693 1.00 94.69 104 LYS A O 1
ATOM 807 N N . ALA A 1 105 ? 38.180 2.776 -43.130 1.00 93.81 105 ALA A N 1
ATOM 808 C CA . ALA A 1 105 ? 38.484 2.494 -44.531 1.00 93.81 105 ALA A CA 1
ATOM 809 C C . ALA A 1 105 ? 38.702 3.773 -45.363 1.00 93.81 105 ALA A C 1
ATOM 811 O O . ALA A 1 105 ? 39.580 3.797 -46.226 1.00 93.81 105 ALA A O 1
ATOM 812 N N . TYR A 1 106 ? 37.920 4.832 -45.125 1.00 91.62 106 TYR A N 1
ATOM 813 C CA . TYR A 1 106 ? 38.078 6.112 -45.824 1.00 91.62 106 TYR A CA 1
ATOM 814 C C . TYR A 1 106 ? 39.296 6.904 -45.345 1.00 91.62 106 TYR A C 1
ATOM 816 O O . TYR A 1 106 ? 39.991 7.464 -46.188 1.00 91.62 106 TYR A O 1
ATOM 824 N N . LEU A 1 107 ? 39.610 6.885 -44.048 1.00 92.56 107 LEU A N 1
ATOM 825 C CA . LEU A 1 107 ? 40.843 7.465 -43.507 1.00 92.56 107 LEU A CA 1
ATOM 826 C C . LEU A 1 107 ? 42.080 6.794 -44.112 1.00 92.56 107 LEU A C 1
ATOM 828 O O . LEU A 1 107 ? 42.947 7.478 -44.640 1.00 92.56 107 LEU A O 1
ATOM 832 N N . ALA A 1 108 ? 42.109 5.459 -44.174 1.00 93.62 108 ALA A N 1
ATOM 833 C CA . ALA A 1 108 ? 43.214 4.735 -44.803 1.00 93.62 108 ALA A CA 1
ATOM 834 C C . ALA A 1 108 ? 43.377 5.064 -46.301 1.00 93.62 108 ALA A C 1
ATOM 836 O O . ALA A 1 108 ? 44.493 5.078 -46.821 1.00 93.62 108 ALA A O 1
ATOM 837 N N . LYS A 1 109 ? 42.274 5.320 -47.020 1.00 91.50 109 LYS A N 1
ATOM 838 C CA . LYS A 1 109 ? 42.326 5.785 -48.416 1.00 91.50 109 LYS A CA 1
ATOM 839 C C . LYS A 1 109 ? 42.836 7.219 -48.513 1.00 91.50 109 LYS A C 1
ATOM 841 O O . LYS A 1 109 ? 43.620 7.501 -49.411 1.00 91.50 109 LYS A O 1
ATOM 846 N N . LEU A 1 110 ? 42.377 8.098 -47.626 1.00 91.12 110 LEU A N 1
ATOM 847 C CA . LEU A 1 110 ? 42.790 9.496 -47.568 1.00 91.12 110 LEU A CA 1
ATOM 848 C C . LEU A 1 110 ? 44.291 9.611 -47.278 1.00 91.12 110 LEU A C 1
ATOM 850 O O . LEU A 1 110 ? 44.973 10.382 -47.940 1.00 91.12 110 LEU A O 1
ATOM 854 N N . ASP A 1 111 ? 44.821 8.812 -46.355 1.00 91.50 111 ASP A N 1
ATOM 855 C CA . ASP A 1 111 ? 46.251 8.830 -46.042 1.00 91.50 111 ASP A CA 1
ATOM 856 C C . ASP A 1 111 ? 47.096 8.350 -47.229 1.00 91.50 111 ASP A C 1
ATOM 858 O O . ASP A 1 111 ? 48.019 9.047 -47.634 1.00 91.50 111 ASP A O 1
ATOM 862 N N . LYS A 1 112 ? 46.701 7.259 -47.904 1.00 90.25 112 LYS A N 1
ATOM 863 C CA . LYS A 1 112 ? 47.350 6.831 -49.161 1.00 90.25 112 LYS A CA 1
ATOM 864 C C . LYS A 1 112 ? 47.245 7.868 -50.284 1.00 90.25 112 LYS A C 1
ATOM 866 O O . LYS A 1 112 ? 48.103 7.915 -51.161 1.00 90.25 112 LYS A O 1
ATOM 871 N N . ALA A 1 113 ? 46.164 8.642 -50.306 1.00 87.62 113 ALA A N 1
ATOM 872 C CA . ALA A 1 113 ? 45.928 9.685 -51.292 1.00 87.62 113 ALA A CA 1
ATOM 873 C C . ALA A 1 113 ? 46.848 10.897 -51.078 1.00 87.62 113 ALA A C 1
ATOM 875 O O . ALA A 1 113 ? 47.350 11.428 -52.063 1.00 87.62 113 ALA A O 1
ATOM 876 N N . LYS A 1 114 ? 47.124 11.289 -49.826 1.00 88.06 114 LYS A N 1
ATOM 877 C CA . LYS A 1 114 ? 48.049 12.393 -49.497 1.00 88.06 114 LYS A CA 1
ATOM 878 C C . LYS A 1 114 ? 49.468 12.159 -50.024 1.00 88.06 114 LYS A C 1
ATOM 880 O O . LYS A 1 114 ? 50.113 13.110 -50.447 1.00 88.06 114 LYS A O 1
ATOM 885 N N . ASP A 1 115 ? 49.917 10.906 -50.048 1.00 87.19 115 ASP A N 1
ATOM 886 C CA . ASP A 1 115 ? 51.258 10.532 -50.518 1.00 87.19 115 ASP A CA 1
ATOM 887 C C . ASP A 1 115 ? 51.352 10.373 -52.049 1.00 87.19 115 ASP A C 1
ATOM 889 O O . ASP A 1 115 ? 52.424 10.093 -52.588 1.00 87.19 115 ASP A O 1
ATOM 893 N N . ASN A 1 116 ? 50.241 10.526 -52.782 1.00 87.50 116 ASN A N 1
ATOM 894 C CA . ASN A 1 116 ? 50.219 10.356 -54.231 1.00 87.50 116 ASN A CA 1
ATOM 895 C C . ASN A 1 116 ? 50.475 11.693 -54.956 1.00 87.50 116 ASN A C 1
ATOM 897 O O . ASN A 1 116 ? 49.586 12.543 -54.993 1.00 87.50 116 ASN A O 1
ATOM 901 N N . PRO A 1 117 ? 51.615 11.863 -55.652 1.00 82.19 117 PRO A N 1
ATOM 902 C CA . PRO A 1 117 ? 51.969 13.122 -56.315 1.00 82.19 117 PRO A CA 1
ATOM 903 C C . PRO A 1 117 ? 51.067 13.484 -57.509 1.00 82.19 117 PRO A C 1
ATOM 905 O O . PRO A 1 117 ? 51.194 14.573 -58.060 1.00 82.19 117 PRO A O 1
ATOM 908 N N . LYS A 1 118 ? 50.185 12.575 -57.950 1.00 86.44 118 LYS A N 1
ATOM 909 C CA . LYS A 1 118 ? 49.262 12.786 -59.079 1.00 86.44 118 LYS A CA 1
ATOM 910 C C . LYS A 1 118 ? 47.847 13.182 -58.654 1.00 86.44 118 LYS A C 1
ATOM 912 O O . LYS A 1 118 ? 46.993 13.333 -59.526 1.00 86.44 118 LYS A O 1
ATOM 917 N N . ILE A 1 119 ? 47.568 13.270 -57.354 1.00 86.38 119 ILE A N 1
ATOM 918 C CA . ILE A 1 119 ? 46.228 13.606 -56.874 1.00 86.38 119 ILE A CA 1
ATOM 919 C C . ILE A 1 119 ? 46.001 15.122 -56.910 1.00 86.38 119 ILE A C 1
ATOM 921 O O . ILE A 1 119 ? 46.886 15.897 -56.556 1.00 86.38 119 ILE A O 1
ATOM 925 N N . ASP A 1 120 ? 44.814 15.547 -57.340 1.00 90.81 120 ASP A N 1
ATOM 926 C CA . ASP A 1 120 ? 44.409 16.957 -57.292 1.00 90.81 120 ASP A CA 1
ATOM 927 C C . ASP A 1 120 ? 43.838 17.305 -55.906 1.00 90.81 120 ASP A C 1
ATOM 929 O O . ASP A 1 120 ? 43.155 16.490 -55.277 1.00 90.81 120 ASP A O 1
ATOM 933 N N . TYR A 1 121 ? 44.048 18.542 -55.453 1.00 87.75 121 TYR A N 1
ATOM 934 C CA . TYR A 1 121 ? 43.511 19.071 -54.198 1.00 87.75 121 TYR A CA 1
ATOM 935 C C . TYR A 1 121 ? 41.990 18.919 -54.110 1.00 87.75 121 TYR A C 1
ATOM 937 O O . TYR A 1 121 ? 41.477 18.523 -53.068 1.00 87.75 121 TYR A O 1
ATOM 945 N N . LYS A 1 122 ? 41.263 19.101 -55.222 1.00 89.38 122 LYS A N 1
ATOM 946 C CA . LYS A 1 122 ? 39.803 18.890 -55.255 1.00 89.38 122 LYS A CA 1
ATOM 947 C C . LYS A 1 122 ? 39.393 17.461 -54.895 1.00 89.38 122 LYS A C 1
ATOM 949 O O . LYS A 1 122 ? 38.334 17.250 -54.307 1.00 89.38 122 LYS A O 1
ATOM 954 N N . GLN A 1 123 ? 40.203 16.468 -55.266 1.00 87.62 123 GLN A N 1
ATOM 955 C CA . GLN A 1 123 ? 39.937 15.068 -54.928 1.00 87.62 123 GLN A CA 1
ATOM 956 C C . GLN A 1 123 ? 40.221 14.805 -53.449 1.00 87.62 123 GLN A C 1
ATOM 958 O O . GLN A 1 123 ? 39.454 14.094 -52.800 1.00 87.62 123 GLN A O 1
ATOM 963 N N . LEU A 1 124 ? 41.279 15.414 -52.908 1.00 88.06 124 LEU A N 1
ATOM 964 C CA . LEU A 1 124 ? 41.607 15.331 -51.489 1.00 88.06 124 LEU A CA 1
ATOM 965 C C . LEU A 1 124 ? 40.517 15.979 -50.618 1.00 88.06 124 LEU A C 1
ATOM 967 O O . LEU A 1 124 ? 40.082 15.375 -49.637 1.00 88.06 124 LEU A O 1
ATOM 971 N N . ASP A 1 125 ? 40.003 17.140 -51.027 1.00 90.50 125 ASP A N 1
ATOM 972 C CA . ASP A 1 125 ? 38.894 17.831 -50.360 1.00 90.50 125 ASP A CA 1
ATOM 973 C C . ASP A 1 125 ? 37.609 16.999 -50.387 1.00 90.50 125 ASP A C 1
ATOM 975 O O . ASP A 1 125 ? 36.976 16.802 -49.353 1.00 90.50 125 ASP A O 1
ATOM 979 N N . ALA A 1 126 ? 37.261 16.396 -51.528 1.00 90.69 126 ALA A N 1
ATOM 980 C CA . ALA A 1 126 ? 36.098 15.511 -51.619 1.00 90.69 126 ALA A CA 1
ATOM 981 C C . ALA A 1 126 ? 36.213 14.273 -50.699 1.00 90.69 126 ALA A C 1
ATOM 983 O O . ALA A 1 126 ? 35.211 13.782 -50.159 1.00 90.69 126 ALA A O 1
ATOM 984 N N . MET A 1 127 ? 37.430 13.753 -50.504 1.00 89.94 127 MET A N 1
ATOM 985 C CA . MET A 1 127 ? 37.691 12.664 -49.560 1.00 89.94 127 MET A CA 1
ATOM 986 C C . MET A 1 127 ? 37.587 13.140 -48.106 1.00 89.94 127 MET A C 1
ATOM 988 O O . MET A 1 127 ? 36.946 12.454 -47.307 1.00 89.94 127 MET A O 1
ATOM 992 N N . ASN A 1 128 ? 38.130 14.317 -47.779 1.00 91.69 128 ASN A N 1
ATOM 993 C CA . ASN A 1 128 ? 37.978 14.956 -46.468 1.00 91.69 128 ASN A CA 1
ATOM 994 C C . ASN A 1 128 ? 36.501 15.210 -46.128 1.00 91.69 128 ASN A C 1
ATOM 996 O O . ASN A 1 128 ? 36.040 14.811 -45.060 1.00 91.69 128 ASN A O 1
ATOM 1000 N N . ASP A 1 129 ? 35.720 15.757 -47.060 1.00 93.00 129 ASP A N 1
ATOM 1001 C CA . ASP A 1 129 ? 34.275 15.960 -46.903 1.00 93.00 129 ASP A CA 1
ATOM 1002 C C . ASP A 1 129 ? 33.538 14.649 -46.618 1.00 93.00 129 ASP A C 1
ATOM 1004 O O . ASP A 1 129 ? 32.583 14.600 -45.839 1.00 93.00 129 ASP A O 1
ATOM 1008 N N . THR A 1 130 ? 33.963 13.562 -47.263 1.00 92.81 130 THR A N 1
ATOM 1009 C CA . THR A 1 130 ? 33.379 12.236 -47.044 1.00 92.81 130 THR A CA 1
ATOM 1010 C C . THR A 1 130 ? 33.711 11.706 -45.650 1.00 92.81 130 THR A C 1
ATOM 1012 O O . THR A 1 130 ? 32.826 11.161 -44.990 1.00 92.81 130 THR A O 1
ATOM 1015 N N . VAL A 1 131 ? 34.946 11.901 -45.179 1.00 93.44 131 VAL A N 1
ATOM 1016 C CA . VAL A 1 131 ? 35.367 11.571 -43.808 1.00 93.44 131 VAL A CA 1
ATOM 1017 C C . VAL A 1 131 ? 34.529 12.349 -42.792 1.00 93.44 131 VAL A C 1
ATOM 1019 O O . VAL A 1 131 ? 33.917 11.725 -41.927 1.00 93.44 131 VAL A O 1
ATOM 1022 N N . ILE A 1 132 ? 34.393 13.669 -42.960 1.00 94.50 132 ILE A N 1
ATOM 1023 C CA . ILE A 1 132 ? 33.576 14.530 -42.088 1.00 94.50 132 ILE A CA 1
ATOM 1024 C C . ILE A 1 132 ? 32.115 14.054 -42.065 1.00 94.50 132 ILE A C 1
ATOM 1026 O O . ILE A 1 132 ? 31.524 13.887 -41.000 1.00 94.50 132 ILE A O 1
ATOM 1030 N N . LYS A 1 133 ? 31.521 13.750 -43.227 1.00 95.06 133 LYS A N 1
ATOM 1031 C CA . LYS A 1 133 ? 30.139 13.236 -43.311 1.00 95.06 133 LYS A CA 1
ATOM 1032 C C . LYS A 1 133 ? 29.952 11.896 -42.597 1.00 95.06 133 LYS A C 1
ATOM 1034 O O . LYS A 1 133 ? 28.869 11.638 -42.071 1.00 95.06 133 LYS A O 1
ATOM 1039 N N . ILE A 1 134 ? 30.949 11.011 -42.624 1.00 92.69 134 ILE A N 1
ATOM 1040 C CA . ILE A 1 134 ? 30.883 9.730 -41.906 1.00 92.69 134 ILE A CA 1
ATOM 1041 C C . ILE A 1 134 ? 31.027 9.964 -40.399 1.00 92.69 134 ILE A C 1
ATOM 1043 O O . ILE A 1 134 ? 30.279 9.361 -39.632 1.00 92.69 134 ILE A O 1
ATOM 1047 N N . ASP A 1 135 ? 31.917 10.860 -39.981 1.00 93.44 135 ASP A N 1
ATOM 1048 C CA . ASP A 1 135 ? 32.143 11.188 -38.571 1.00 93.44 135 ASP A CA 1
ATOM 1049 C C . ASP A 1 135 ? 30.907 11.823 -37.907 1.00 93.44 135 ASP A C 1
ATOM 1051 O O . ASP A 1 135 ? 30.474 11.404 -36.828 1.00 93.44 135 ASP A O 1
ATOM 1055 N N . VAL A 1 136 ? 30.221 12.725 -38.620 1.00 95.81 136 VAL A N 1
ATOM 1056 C CA . VAL A 1 136 ? 28.910 13.257 -38.203 1.00 95.81 136 VAL A CA 1
ATOM 1057 C C . VAL A 1 136 ? 27.893 12.125 -38.017 1.00 95.81 136 VAL A C 1
ATOM 1059 O O . VAL A 1 136 ? 27.226 12.053 -36.985 1.00 95.81 136 VAL A O 1
ATOM 1062 N N . LYS A 1 137 ? 27.813 11.174 -38.959 1.00 94.31 137 LYS A N 1
ATOM 1063 C CA . LYS A 1 137 ? 26.901 10.019 -38.847 1.00 94.31 137 LYS A CA 1
ATOM 1064 C C . LYS A 1 137 ? 27.236 9.100 -37.671 1.00 94.31 137 LYS A C 1
ATOM 1066 O O . LYS A 1 137 ? 26.320 8.522 -37.088 1.00 94.31 137 LYS A O 1
ATOM 1071 N N . ILE A 1 138 ? 28.515 8.936 -37.324 1.00 95.00 138 ILE A N 1
ATOM 1072 C CA . ILE A 1 138 ? 28.934 8.181 -36.132 1.00 95.00 138 ILE A CA 1
ATOM 1073 C C . ILE A 1 138 ? 28.454 8.899 -34.876 1.00 95.00 138 ILE A C 1
ATOM 1075 O O . ILE A 1 138 ? 27.854 8.264 -34.007 1.00 95.00 138 ILE A O 1
ATOM 1079 N N . THR A 1 139 ? 28.665 10.212 -34.803 1.00 95.19 139 THR A N 1
ATOM 1080 C CA . THR A 1 139 ? 28.235 11.041 -33.672 1.00 95.19 139 THR A CA 1
ATOM 1081 C C . THR A 1 139 ? 26.721 10.962 -33.475 1.00 95.19 139 THR A C 1
ATOM 1083 O O . THR A 1 139 ? 26.259 10.646 -32.380 1.00 95.19 139 THR A O 1
ATOM 1086 N N . GLU A 1 140 ? 25.937 11.117 -34.545 1.00 94.69 140 GLU A N 1
ATOM 1087 C CA . GLU A 1 140 ? 24.479 10.953 -34.504 1.00 94.69 140 GLU A CA 1
ATOM 1088 C C . GLU A 1 140 ? 24.055 9.539 -34.071 1.00 94.69 140 GLU A C 1
ATOM 1090 O O . GLU A 1 140 ? 23.107 9.374 -33.301 1.00 94.69 140 GLU A O 1
ATOM 1095 N N . ALA A 1 141 ? 24.733 8.495 -34.561 1.00 93.19 141 ALA A N 1
ATOM 1096 C CA . ALA A 1 141 ? 24.417 7.113 -34.208 1.00 93.19 141 ALA A CA 1
ATOM 1097 C C . ALA A 1 141 ? 24.726 6.804 -32.733 1.00 93.19 141 ALA A C 1
ATOM 1099 O O . ALA A 1 141 ? 23.927 6.123 -32.082 1.00 93.19 141 ALA A O 1
ATOM 1100 N N . LYS A 1 142 ? 25.832 7.337 -32.197 1.00 94.12 142 LYS A N 1
ATOM 1101 C CA . LYS A 1 142 ? 26.197 7.247 -30.774 1.00 94.12 142 LYS A CA 1
ATOM 1102 C C . LYS A 1 142 ? 25.231 8.037 -29.894 1.00 94.12 142 LYS A C 1
ATOM 1104 O O . LYS A 1 142 ? 24.792 7.528 -28.867 1.00 94.12 142 LYS A O 1
ATOM 1109 N N . GLN A 1 143 ? 24.824 9.230 -30.325 1.00 95.25 143 GLN A N 1
ATOM 1110 C CA . GLN A 1 143 ? 23.815 10.022 -29.622 1.00 95.25 143 GLN A CA 1
ATOM 1111 C C . GLN A 1 143 ? 22.466 9.291 -29.563 1.00 95.25 143 GLN A C 1
ATOM 1113 O O . GLN A 1 143 ? 21.832 9.248 -28.511 1.00 95.25 143 GLN A O 1
ATOM 1118 N N . LYS A 1 144 ? 22.045 8.659 -30.667 1.00 93.44 144 LYS A N 1
ATOM 1119 C CA . LYS A 1 144 ? 20.838 7.816 -30.702 1.00 93.44 144 LYS A CA 1
ATOM 1120 C C . LYS A 1 144 ? 20.939 6.614 -29.763 1.00 93.44 144 LYS A C 1
ATOM 1122 O O . LYS A 1 144 ? 19.957 6.308 -29.095 1.00 93.44 144 LYS A O 1
ATOM 1127 N N . LEU A 1 145 ? 22.103 5.961 -29.691 1.00 91.75 145 LEU A N 1
ATOM 1128 C CA . LEU A 1 145 ? 22.342 4.852 -28.762 1.00 91.75 145 LEU A CA 1
ATOM 1129 C C . LEU A 1 145 ? 22.179 5.311 -27.305 1.00 91.75 145 LEU A C 1
ATOM 1131 O O . LEU A 1 145 ? 21.362 4.749 -26.583 1.00 91.75 145 LEU A O 1
ATOM 1135 N N . ALA A 1 146 ? 22.872 6.384 -26.911 1.00 92.44 146 ALA A N 1
ATOM 1136 C CA . ALA A 1 146 ? 22.783 6.939 -25.559 1.00 92.44 146 ALA A CA 1
ATOM 1137 C C . ALA A 1 146 ? 21.355 7.397 -25.205 1.00 92.44 146 ALA A C 1
ATOM 1139 O O . ALA A 1 146 ? 20.866 7.142 -24.105 1.00 92.4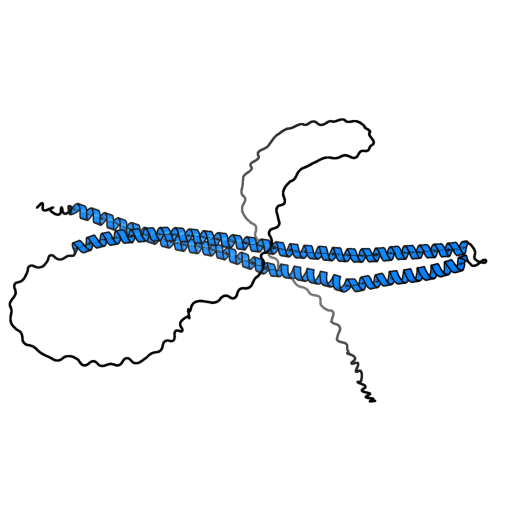4 146 ALA A O 1
ATOM 1140 N N . SER A 1 147 ? 20.657 8.028 -26.155 1.00 92.88 147 SER A N 1
ATOM 1141 C CA . SER A 1 147 ? 19.268 8.455 -25.972 1.00 92.88 147 SER A CA 1
ATOM 1142 C C . SER A 1 147 ? 18.312 7.276 -25.777 1.00 92.88 147 SER A C 1
ATOM 1144 O O . SER A 1 147 ? 17.378 7.393 -24.984 1.00 92.88 147 SER A O 1
ATOM 1146 N N . LEU A 1 148 ? 18.528 6.154 -26.471 1.00 91.12 148 LEU A N 1
ATOM 1147 C CA . LEU A 1 148 ? 17.704 4.954 -26.327 1.00 91.12 148 LEU A CA 1
ATOM 1148 C C . LEU A 1 148 ? 17.878 4.320 -24.941 1.00 91.12 148 LEU A C 1
ATOM 1150 O O . LEU A 1 148 ? 16.879 4.008 -24.295 1.00 91.12 148 LEU A O 1
ATOM 1154 N N . THR A 1 149 ? 19.122 4.201 -24.468 1.00 90.00 149 THR A N 1
ATOM 1155 C CA . THR A 1 149 ? 19.433 3.700 -23.120 1.00 90.00 149 THR A CA 1
ATOM 1156 C C . THR A 1 149 ? 18.786 4.565 -22.040 1.00 90.00 149 THR A C 1
ATOM 1158 O O . THR A 1 149 ? 18.090 4.050 -21.166 1.00 90.00 149 THR A O 1
ATOM 1161 N N . GLU A 1 150 ? 18.948 5.891 -22.112 1.00 92.31 150 GLU A N 1
ATOM 1162 C CA . GLU A 1 150 ? 18.375 6.778 -21.095 1.00 92.31 150 GLU A CA 1
ATOM 1163 C C . GLU A 1 150 ? 16.842 6.777 -21.132 1.00 92.31 150 GLU A C 1
ATOM 1165 O O . GLU A 1 150 ? 16.197 6.768 -20.084 1.00 92.31 150 GLU A O 1
ATOM 1170 N N . LYS A 1 151 ? 16.235 6.709 -22.324 1.00 91.44 151 LYS A N 1
ATOM 1171 C CA . LYS A 1 151 ? 14.778 6.612 -22.463 1.00 91.44 151 LYS A CA 1
ATOM 1172 C C . LYS A 1 151 ? 14.222 5.371 -21.755 1.00 91.44 151 LYS A C 1
ATOM 1174 O O . LYS A 1 151 ? 13.266 5.504 -20.992 1.00 91.44 151 LYS A O 1
ATOM 1179 N N . ASN A 1 152 ? 14.817 4.197 -21.976 1.00 91.00 152 ASN A N 1
ATOM 1180 C CA . ASN A 1 152 ? 14.382 2.956 -21.326 1.00 91.00 152 ASN A CA 1
ATOM 1181 C C . ASN A 1 152 ? 14.557 3.033 -19.804 1.00 91.00 152 ASN A C 1
ATOM 1183 O O . ASN A 1 152 ? 13.638 2.685 -19.061 1.00 91.00 152 ASN A O 1
ATOM 1187 N N . ARG A 1 153 ? 15.697 3.562 -19.333 1.00 92.69 153 ARG A N 1
ATOM 1188 C CA . ARG A 1 153 ? 15.972 3.758 -17.901 1.00 92.69 153 ARG A CA 1
ATOM 1189 C C . ARG A 1 153 ? 14.906 4.627 -17.232 1.00 92.69 153 ARG A C 1
ATOM 1191 O O . ARG A 1 153 ? 14.367 4.250 -16.192 1.00 92.69 153 ARG A O 1
ATOM 1198 N N . LEU A 1 154 ? 14.574 5.770 -17.834 1.00 94.00 154 LEU A N 1
ATOM 1199 C CA . LEU A 1 154 ? 13.550 6.682 -17.316 1.00 94.00 154 LEU A CA 1
ATOM 1200 C C . LEU A 1 154 ? 12.152 6.054 -17.326 1.00 94.00 154 LEU A C 1
ATOM 1202 O O . LEU A 1 154 ? 11.375 6.274 -16.396 1.00 94.00 154 LEU A O 1
ATOM 1206 N N . GLU A 1 155 ? 11.829 5.253 -18.343 1.00 93.56 155 GLU A N 1
ATOM 1207 C CA . GLU A 1 155 ? 10.543 4.559 -18.423 1.00 93.56 155 GLU A CA 1
ATOM 1208 C C . GLU A 1 155 ? 10.396 3.502 -17.319 1.00 93.56 155 GLU A C 1
ATOM 1210 O O . GLU A 1 155 ? 9.367 3.464 -16.643 1.00 93.56 155 GLU A O 1
ATOM 1215 N N . VAL A 1 156 ? 11.445 2.717 -17.051 1.00 93.38 156 VAL A N 1
ATOM 1216 C CA . VAL A 1 156 ? 11.470 1.756 -15.934 1.00 93.38 156 VAL A CA 1
ATOM 1217 C C . VAL A 1 156 ? 11.336 2.461 -14.580 1.00 93.38 156 VAL A C 1
ATOM 1219 O O . VAL A 1 156 ? 10.562 2.014 -13.730 1.00 93.38 156 VAL A O 1
ATOM 1222 N N . ILE A 1 157 ? 12.033 3.586 -14.374 1.00 94.44 157 ILE A N 1
ATOM 1223 C CA . ILE A 1 157 ? 11.915 4.381 -13.139 1.00 94.44 157 ILE A CA 1
ATOM 1224 C C . ILE A 1 157 ? 10.477 4.869 -12.954 1.00 94.44 157 ILE A C 1
ATOM 1226 O O . ILE A 1 157 ? 9.902 4.698 -11.880 1.00 94.44 157 ILE A O 1
ATOM 1230 N N . LYS A 1 158 ? 9.866 5.429 -14.003 1.00 95.56 158 LYS A N 1
ATOM 1231 C CA . LYS A 1 158 ? 8.479 5.904 -13.955 1.00 95.56 158 LYS A CA 1
ATOM 1232 C C . LYS A 1 158 ? 7.509 4.781 -13.585 1.00 95.56 158 LYS A C 1
ATOM 1234 O O . LYS A 1 158 ? 6.671 4.962 -12.705 1.00 95.56 158 LYS A O 1
ATOM 1239 N N . LEU A 1 159 ? 7.641 3.621 -14.226 1.00 92.94 159 LEU A N 1
ATOM 1240 C CA . LEU A 1 159 ? 6.825 2.442 -13.935 1.00 92.94 159 LEU A CA 1
ATOM 1241 C C . LEU A 1 159 ? 7.008 1.967 -12.484 1.00 92.94 159 LEU A C 1
ATOM 1243 O O . LEU A 1 159 ? 6.029 1.638 -11.818 1.00 92.94 159 LEU A O 1
ATOM 1247 N N . THR A 1 160 ? 8.234 2.001 -11.961 1.00 92.94 160 THR A N 1
ATOM 1248 C CA . THR A 1 160 ? 8.521 1.646 -10.560 1.00 92.94 160 THR A CA 1
ATOM 1249 C C . THR A 1 160 ? 7.813 2.591 -9.586 1.00 92.94 160 THR A C 1
ATOM 1251 O O . THR A 1 160 ? 7.131 2.136 -8.671 1.00 92.94 160 THR A O 1
ATOM 1254 N N . VAL A 1 161 ? 7.867 3.903 -9.835 1.00 94.75 161 VAL A N 1
ATOM 1255 C CA . VAL A 1 161 ? 7.151 4.897 -9.018 1.00 94.75 161 VAL A CA 1
ATOM 1256 C C . VAL A 1 161 ? 5.633 4.684 -9.072 1.00 94.75 161 VAL A C 1
ATOM 1258 O O . VAL A 1 161 ? 4.972 4.732 -8.036 1.00 94.75 161 VAL A O 1
ATOM 1261 N N . GLU A 1 162 ? 5.067 4.397 -10.250 1.00 90.94 162 GLU A N 1
ATOM 1262 C CA . GLU A 1 162 ? 3.633 4.094 -10.394 1.00 90.94 162 GLU A CA 1
ATOM 1263 C C . GLU A 1 162 ? 3.216 2.850 -9.583 1.00 90.94 162 GLU A C 1
ATOM 1265 O O . GLU A 1 162 ? 2.129 2.825 -8.992 1.00 90.94 162 GLU A O 1
ATOM 1270 N N . LYS A 1 163 ? 4.077 1.825 -9.529 1.00 90.56 163 LYS A N 1
ATOM 1271 C CA . LYS A 1 163 ? 3.878 0.623 -8.706 1.00 90.56 163 LYS A CA 1
ATOM 1272 C C . LYS A 1 163 ? 3.894 0.958 -7.214 1.00 90.56 163 LYS A C 1
ATOM 1274 O O . LYS A 1 163 ? 2.953 0.589 -6.508 1.00 90.56 163 LYS A O 1
ATOM 1279 N N . ASP A 1 164 ? 4.906 1.685 -6.753 1.00 91.25 164 ASP A N 1
ATOM 1280 C CA . ASP A 1 164 ? 5.060 2.045 -5.341 1.00 91.25 164 ASP A CA 1
ATOM 1281 C C . ASP A 1 164 ? 3.916 2.944 -4.855 1.00 91.25 164 ASP A C 1
ATOM 1283 O O . ASP A 1 164 ? 3.360 2.735 -3.775 1.00 91.25 164 ASP A O 1
ATOM 1287 N N . GLU A 1 165 ? 3.485 3.904 -5.677 1.00 91.50 165 GLU A N 1
ATOM 1288 C CA . GLU A 1 165 ? 2.352 4.774 -5.361 1.00 91.50 165 GLU A CA 1
ATOM 1289 C C . GLU A 1 165 ? 1.043 3.976 -5.235 1.00 91.50 165 GLU A C 1
ATOM 1291 O O . GLU A 1 165 ? 0.237 4.209 -4.323 1.00 91.50 165 GLU A O 1
ATOM 1296 N N . ALA A 1 166 ? 0.818 3.016 -6.140 1.00 87.88 166 ALA A N 1
ATOM 1297 C CA . ALA A 1 166 ? -0.344 2.138 -6.084 1.00 87.88 166 ALA A CA 1
ATOM 1298 C C . ALA A 1 166 ? -0.342 1.281 -4.808 1.00 87.88 166 ALA A C 1
ATOM 1300 O O . ALA A 1 166 ? -1.385 1.177 -4.155 1.00 87.88 166 ALA A O 1
ATOM 1301 N N . GLN A 1 167 ? 0.815 0.732 -4.430 1.00 89.69 167 GLN A N 1
ATOM 1302 C CA . GLN A 1 167 ? 0.980 -0.068 -3.217 1.00 89.69 167 GLN A CA 1
ATOM 1303 C C . GLN A 1 167 ? 0.747 0.773 -1.950 1.00 89.69 167 GLN A C 1
ATOM 1305 O O . GLN A 1 167 ? -0.098 0.435 -1.115 1.00 89.69 167 GLN A O 1
ATOM 1310 N N . ALA A 1 168 ? 1.397 1.936 -1.846 1.00 91.50 168 ALA A N 1
ATOM 1311 C CA . ALA A 1 168 ? 1.295 2.820 -0.685 1.00 91.50 168 ALA A CA 1
ATOM 1312 C C . ALA A 1 168 ? -0.143 3.304 -0.422 1.00 91.50 168 ALA A C 1
ATOM 1314 O O . ALA A 1 168 ? -0.581 3.411 0.730 1.00 91.50 168 ALA A O 1
ATOM 1315 N N . LYS A 1 169 ? -0.920 3.571 -1.482 1.00 88.56 169 LYS A N 1
ATOM 1316 C CA . LYS A 1 169 ? -2.334 3.975 -1.369 1.00 88.56 169 LYS A CA 1
ATOM 1317 C C . LYS A 1 169 ? -3.205 2.908 -0.699 1.00 88.56 169 LYS A C 1
ATOM 1319 O O . LYS A 1 169 ? -4.121 3.262 0.050 1.00 88.56 169 LYS A O 1
ATOM 1324 N N . ILE A 1 170 ? -2.946 1.626 -0.948 1.00 86.69 170 ILE A N 1
ATOM 1325 C CA . ILE A 1 170 ? -3.695 0.516 -0.338 1.00 86.69 170 ILE A CA 1
ATOM 1326 C C . ILE A 1 170 ? -3.288 0.352 1.115 1.00 86.69 170 ILE A C 1
ATOM 1328 O O . ILE A 1 170 ? -4.158 0.330 1.988 1.00 86.69 170 ILE A O 1
ATOM 1332 N N . ASP A 1 171 ? -1.983 0.302 1.373 1.00 89.25 171 ASP A N 1
ATOM 1333 C CA . ASP A 1 171 ? -1.446 0.068 2.710 1.00 89.25 171 ASP A CA 1
ATOM 1334 C C . ASP A 1 171 ? -1.925 1.144 3.682 1.00 89.25 171 ASP A C 1
ATOM 1336 O O . ASP A 1 171 ? -2.386 0.837 4.781 1.00 89.25 171 ASP A O 1
ATOM 1340 N N . ASN A 1 172 ? -1.921 2.412 3.260 1.00 92.25 172 ASN A N 1
ATOM 1341 C CA . ASN A 1 172 ? -2.449 3.511 4.066 1.00 92.25 172 ASN A CA 1
ATOM 1342 C C . ASN A 1 172 ? -3.951 3.371 4.343 1.00 92.25 172 ASN A C 1
ATOM 1344 O O . ASN A 1 172 ? -4.414 3.657 5.453 1.00 92.25 172 ASN A O 1
ATOM 1348 N N . LYS A 1 173 ? -4.731 2.903 3.364 1.00 90.69 173 LYS A N 1
ATOM 1349 C CA . LYS A 1 173 ? -6.173 2.705 3.529 1.00 90.69 173 LYS A CA 1
ATOM 1350 C C . LYS A 1 173 ? -6.486 1.551 4.481 1.00 90.69 173 LYS A C 1
ATOM 1352 O O . LYS A 1 173 ? -7.321 1.726 5.369 1.00 90.69 173 LYS A O 1
ATOM 1357 N N . LEU A 1 174 ? -5.806 0.415 4.329 1.00 91.25 174 LEU A N 1
ATOM 1358 C CA . LEU A 1 174 ? -5.949 -0.744 5.213 1.00 91.25 174 LEU A CA 1
ATOM 1359 C C . LEU A 1 174 ? -5.499 -0.405 6.636 1.00 91.25 174 LEU A C 1
ATOM 1361 O O . LEU A 1 174 ? -6.258 -0.622 7.580 1.00 91.25 174 LEU A O 1
ATOM 1365 N N . LYS A 1 175 ? -4.338 0.245 6.800 1.00 94.00 175 LYS A N 1
ATOM 1366 C CA . LYS A 1 175 ? -3.860 0.728 8.107 1.00 94.00 175 LYS A CA 1
ATOM 1367 C C . LYS A 1 175 ? -4.874 1.661 8.772 1.00 94.00 175 LYS A C 1
ATOM 1369 O O . LYS A 1 175 ? -5.160 1.504 9.956 1.00 94.00 175 LYS A O 1
ATOM 1374 N N . SER A 1 176 ? -5.464 2.600 8.027 1.00 95.25 176 SER A N 1
ATOM 1375 C CA . SER A 1 176 ? -6.479 3.520 8.563 1.00 95.25 176 SER A CA 1
ATOM 1376 C C . SER A 1 176 ? -7.730 2.790 9.067 1.00 95.25 176 SER A C 1
ATOM 1378 O O . SER A 1 176 ? -8.232 3.106 10.149 1.00 95.25 176 SER A O 1
ATOM 1380 N N . ILE A 1 177 ? -8.230 1.803 8.315 1.00 93.44 177 ILE A N 1
ATOM 1381 C CA . ILE A 1 177 ? -9.406 1.009 8.707 1.00 93.44 177 ILE A CA 1
ATOM 1382 C C . ILE A 1 177 ? -9.078 0.133 9.920 1.00 93.44 177 ILE A C 1
ATOM 1384 O O . ILE A 1 177 ? -9.813 0.174 10.907 1.00 93.44 177 ILE A O 1
ATOM 1388 N N . SER A 1 178 ? -7.945 -0.571 9.893 1.00 93.94 178 SER A N 1
ATOM 1389 C CA . SER A 1 178 ? -7.486 -1.425 10.993 1.00 93.94 178 SER A CA 1
ATOM 1390 C C . SER A 1 178 ? -7.321 -0.632 12.298 1.00 93.94 178 SER A C 1
ATOM 1392 O O . SER A 1 178 ? -7.804 -1.041 13.355 1.00 93.94 178 SER A O 1
ATOM 1394 N N . LEU A 1 179 ? -6.741 0.573 12.231 1.00 95.75 179 LEU A N 1
ATOM 1395 C CA . LEU A 1 179 ? -6.635 1.473 13.384 1.00 95.75 179 LEU A CA 1
ATOM 1396 C C . LEU A 1 179 ? -8.005 1.923 13.905 1.00 95.75 179 LEU A C 1
ATOM 1398 O O . LEU A 1 179 ? -8.213 1.969 15.119 1.00 95.75 179 LEU A O 1
ATOM 1402 N N . LYS A 1 180 ? -8.950 2.265 13.019 1.00 95.56 180 LYS A N 1
ATOM 1403 C CA . LYS A 1 180 ? -10.322 2.618 13.422 1.00 95.56 180 LYS A CA 1
ATOM 1404 C C . LYS A 1 180 ? -11.020 1.444 14.107 1.00 95.56 180 LYS A C 1
ATOM 1406 O O . LYS A 1 180 ? -11.675 1.661 15.123 1.00 95.56 180 LYS A O 1
ATOM 1411 N N . LYS A 1 181 ? -10.844 0.224 13.591 1.00 95.62 181 LYS A N 1
ATOM 1412 C CA . LYS A 1 181 ? -11.401 -1.008 14.162 1.00 95.62 181 LYS A CA 1
ATOM 1413 C C . LYS A 1 181 ? -10.887 -1.240 15.581 1.00 95.62 181 LYS A C 1
ATOM 1415 O O . LYS A 1 181 ? -11.699 -1.254 16.501 1.00 95.62 181 LYS A O 1
ATOM 1420 N N . ARG A 1 182 ? -9.563 -1.254 15.785 1.00 95.06 182 ARG A N 1
ATOM 1421 C CA . ARG A 1 182 ? -8.964 -1.395 17.128 1.00 95.06 182 ARG A CA 1
ATOM 1422 C C . ARG A 1 182 ? -9.425 -0.311 18.100 1.00 95.06 182 ARG A C 1
ATOM 1424 O O . ARG A 1 182 ? -9.673 -0.587 19.269 1.00 95.06 182 ARG A O 1
ATOM 1431 N N . LYS A 1 183 ? -9.566 0.937 17.635 1.00 96.62 183 LYS A N 1
ATOM 1432 C CA . LYS A 1 183 ? -10.083 2.033 18.473 1.00 96.62 183 LYS A CA 1
ATOM 1433 C C . LYS A 1 183 ? -11.528 1.791 18.916 1.00 96.62 183 LYS A C 1
ATOM 1435 O O . LYS A 1 183 ? -11.861 2.124 20.050 1.00 96.62 183 LYS A O 1
ATOM 1440 N N . GLU A 1 184 ? -12.391 1.257 18.053 1.00 96.06 184 GLU A N 1
ATOM 1441 C CA . GLU A 1 184 ? -13.773 0.944 18.437 1.00 96.06 184 GLU A CA 1
ATOM 1442 C C . GLU A 1 184 ? -13.868 -0.317 19.312 1.00 96.06 184 GLU A C 1
ATOM 1444 O O . GLU A 1 184 ? -14.657 -0.305 20.256 1.00 96.06 184 GLU A O 1
ATOM 1449 N N . GLU A 1 185 ? -13.033 -1.338 19.088 1.00 95.69 185 GLU A N 1
ATOM 1450 C CA . GLU A 1 185 ? -12.889 -2.497 19.991 1.00 95.69 185 GLU A CA 1
ATOM 1451 C C . GLU A 1 185 ? -12.492 -2.038 21.398 1.00 95.69 185 GLU A C 1
ATOM 1453 O O . GLU A 1 185 ? -13.203 -2.304 22.365 1.00 95.69 185 GLU A O 1
ATOM 1458 N N . TYR A 1 186 ? -11.444 -1.217 21.502 1.00 96.94 186 TYR A N 1
ATOM 1459 C CA . TYR A 1 186 ? -10.994 -0.661 22.777 1.00 96.94 186 TYR A CA 1
ATOM 1460 C C . TYR A 1 186 ? -12.091 0.146 23.490 1.00 96.94 186 TYR A C 1
ATOM 1462 O O . TYR A 1 186 ? -12.303 0.002 24.695 1.00 96.94 186 TYR A O 1
ATOM 1470 N N . LYS A 1 187 ? -12.837 0.989 22.761 1.00 95.62 187 LYS A N 1
ATOM 1471 C CA . LYS A 1 187 ? -13.958 1.755 23.337 1.00 95.62 187 LYS A CA 1
ATOM 1472 C C . LYS A 1 187 ? -15.087 0.851 23.835 1.00 95.62 187 LYS A C 1
ATOM 1474 O O . LYS A 1 187 ? -15.663 1.147 24.886 1.00 95.62 187 LYS A O 1
ATOM 1479 N N . ARG A 1 188 ? -15.430 -0.207 23.087 1.00 94.88 188 ARG A N 1
ATOM 1480 C CA . ARG A 1 188 ? -16.414 -1.216 23.509 1.00 94.88 188 ARG A CA 1
ATOM 1481 C C . ARG A 1 188 ? -15.948 -1.859 24.809 1.00 94.88 188 ARG A C 1
ATOM 1483 O O . ARG A 1 188 ? -16.693 -1.833 25.786 1.00 94.88 188 ARG A O 1
ATOM 1490 N N . ASP A 1 189 ? -14.719 -2.357 24.836 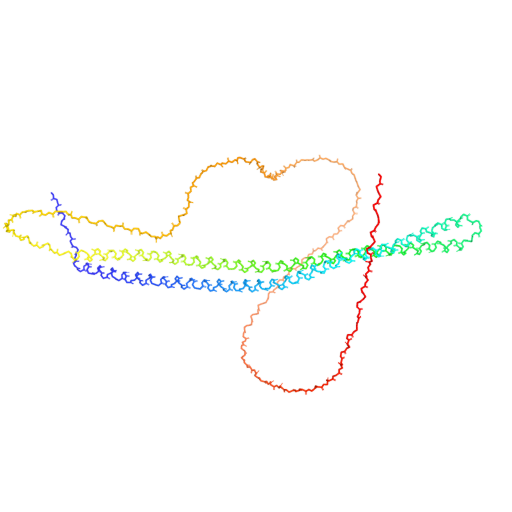1.00 95.81 189 ASP A N 1
ATOM 1491 C CA . ASP A 1 189 ? -14.181 -3.117 25.964 1.00 95.81 189 ASP A CA 1
ATOM 1492 C C . ASP A 1 189 ? -14.100 -2.254 27.224 1.00 95.81 189 ASP A C 1
ATOM 1494 O O . ASP A 1 189 ? -14.598 -2.650 28.278 1.00 95.81 189 ASP A O 1
ATOM 1498 N N . LEU A 1 190 ? -13.615 -1.014 27.103 1.00 97.69 190 LEU A N 1
ATOM 1499 C CA . LEU A 1 190 ? -13.596 -0.051 28.206 1.00 97.69 190 LEU A CA 1
ATOM 1500 C C . LEU A 1 190 ? -15.005 0.205 28.767 1.00 97.69 190 LEU A C 1
ATOM 1502 O O . LEU A 1 190 ? -15.206 0.285 29.985 1.00 97.69 190 LEU A O 1
ATOM 1506 N N . LYS A 1 191 ? -16.010 0.333 27.890 1.00 95.88 191 LYS A N 1
ATOM 1507 C CA . LYS A 1 191 ? -17.395 0.580 28.304 1.00 95.88 191 LYS A CA 1
ATOM 1508 C C . LYS A 1 191 ? -18.006 -0.632 29.001 1.00 95.88 191 LYS A C 1
ATOM 1510 O O . LYS A 1 191 ? -18.656 -0.458 30.034 1.00 95.88 191 LYS A O 1
ATOM 1515 N N . VAL A 1 192 ? -17.805 -1.823 28.445 1.00 96.50 192 VAL A N 1
ATOM 1516 C CA . VAL A 1 192 ? -18.276 -3.092 29.011 1.00 96.50 192 VAL A CA 1
ATOM 1517 C C . VAL A 1 192 ? -17.628 -3.323 30.370 1.00 96.50 192 VAL A C 1
ATOM 1519 O O . VAL A 1 192 ? -18.341 -3.547 31.345 1.00 96.50 192 VAL A O 1
ATOM 1522 N N . HIS A 1 193 ? -16.313 -3.143 30.479 1.00 96.75 193 HIS A N 1
ATOM 1523 C CA . HIS A 1 193 ? -15.593 -3.307 31.736 1.00 96.75 193 HIS A CA 1
ATOM 1524 C C . HIS A 1 193 ? -16.075 -2.318 32.811 1.00 96.75 193 HIS A C 1
ATOM 1526 O O . HIS A 1 193 ? -16.378 -2.708 33.939 1.00 96.75 193 HIS A O 1
ATOM 1532 N N . SER A 1 194 ? -16.285 -1.044 32.455 1.00 96.75 194 SER A N 1
ATOM 1533 C CA . SER A 1 194 ? -16.877 -0.054 33.372 1.00 96.75 194 SER A CA 1
ATOM 1534 C C . SER A 1 194 ? -18.264 -0.472 33.889 1.00 96.75 194 SER A C 1
ATOM 1536 O O . SER A 1 194 ? -18.608 -0.211 35.047 1.00 96.75 194 SER A O 1
ATOM 1538 N N . LEU A 1 195 ? -19.081 -1.116 33.049 1.00 95.81 195 LEU A N 1
ATOM 1539 C CA . LEU A 1 195 ? -20.394 -1.634 33.441 1.00 95.81 195 LEU A CA 1
ATOM 1540 C C . LEU A 1 195 ? -20.280 -2.887 34.314 1.00 95.81 195 LEU A C 1
ATOM 1542 O O . LEU A 1 195 ? -21.009 -2.978 35.300 1.00 95.81 195 LEU A O 1
ATOM 1546 N N . GLN A 1 196 ? -19.338 -3.785 34.022 1.00 95.50 196 GLN A N 1
ATOM 1547 C CA . GLN A 1 196 ? -19.048 -4.967 34.838 1.00 95.50 196 GLN A CA 1
ATOM 1548 C C . GLN A 1 196 ? -18.612 -4.583 36.253 1.00 95.50 196 GLN A C 1
ATOM 1550 O O . GLN A 1 196 ? -19.147 -5.124 37.217 1.00 95.50 196 GLN A O 1
ATOM 1555 N N . VAL A 1 197 ? -17.743 -3.577 36.402 1.00 97.31 197 VAL A N 1
ATOM 1556 C CA . VAL A 1 197 ? -17.351 -3.050 37.721 1.00 97.31 197 VAL A CA 1
ATOM 1557 C C . VAL A 1 197 ? -18.569 -2.501 38.471 1.00 97.31 197 VAL A C 1
ATOM 1559 O O . VAL A 1 197 ? -18.807 -2.846 39.629 1.00 97.31 197 VAL A O 1
ATOM 1562 N N . LYS A 1 198 ? -19.408 -1.689 37.812 1.00 95.56 198 LYS A N 1
ATOM 1563 C CA . LYS A 1 198 ? -20.640 -1.153 38.426 1.00 95.56 198 LYS A CA 1
ATOM 1564 C C . LYS A 1 198 ? -21.622 -2.255 38.820 1.00 95.56 198 LYS A C 1
ATOM 1566 O O . LYS A 1 198 ? -22.280 -2.134 39.854 1.00 95.56 198 LYS A O 1
ATOM 1571 N N . LYS A 1 199 ? -21.729 -3.303 38.003 1.00 95.25 199 LYS A N 1
ATOM 1572 C CA . LYS A 1 199 ? -22.558 -4.484 38.254 1.00 95.25 199 LYS A CA 1
ATOM 1573 C C . LYS A 1 199 ? -22.031 -5.266 39.452 1.00 95.25 199 LYS A C 1
ATOM 1575 O O . LYS A 1 199 ? -22.820 -5.539 40.346 1.00 95.25 199 LYS A O 1
ATOM 1580 N N . ALA A 1 200 ? -20.726 -5.523 39.535 1.00 95.19 200 ALA A N 1
ATOM 1581 C CA . ALA A 1 200 ? -20.102 -6.197 40.673 1.00 95.19 200 ALA A CA 1
ATOM 1582 C C . ALA A 1 200 ? -20.353 -5.446 41.992 1.00 95.19 200 ALA A C 1
ATOM 1584 O O . ALA A 1 200 ? -20.768 -6.048 42.981 1.00 95.19 200 ALA A O 1
ATOM 1585 N N . VAL A 1 201 ? -20.214 -4.114 41.995 1.00 95.44 201 VAL A N 1
ATOM 1586 C CA . VAL A 1 201 ? -20.551 -3.283 43.166 1.00 95.44 201 VAL A CA 1
ATOM 1587 C C . VAL A 1 201 ? -22.041 -3.380 43.515 1.00 95.44 201 VAL A C 1
ATOM 1589 O O . VAL A 1 201 ? -22.397 -3.487 44.687 1.00 95.44 201 VAL A O 1
ATOM 1592 N N . ALA A 1 202 ? -22.930 -3.355 42.517 1.00 92.88 202 ALA A N 1
ATOM 1593 C CA . ALA A 1 202 ? -24.368 -3.478 42.753 1.00 92.88 202 ALA A CA 1
ATOM 1594 C C . ALA A 1 202 ? -24.748 -4.864 43.304 1.00 92.88 202 ALA A C 1
ATOM 1596 O O . ALA A 1 202 ? -25.536 -4.929 44.241 1.00 92.88 202 ALA A O 1
ATOM 1597 N N . MET A 1 203 ? -24.148 -5.937 42.781 1.00 93.31 203 MET A N 1
ATOM 1598 C CA . MET A 1 203 ? -24.337 -7.311 43.257 1.00 93.31 203 MET A CA 1
ATOM 1599 C C . MET A 1 203 ? -23.811 -7.499 44.682 1.00 93.31 203 MET A C 1
ATOM 1601 O O . MET A 1 203 ? -24.487 -8.112 45.500 1.00 93.31 203 MET A O 1
ATOM 1605 N N . ARG A 1 204 ? -22.655 -6.915 45.025 1.00 95.00 204 ARG A N 1
ATOM 1606 C CA . ARG A 1 204 ? -22.151 -6.915 46.408 1.00 95.00 204 ARG A CA 1
ATOM 1607 C C . ARG A 1 204 ? -23.134 -6.231 47.360 1.00 95.00 204 ARG A C 1
ATOM 1609 O O . ARG A 1 204 ? -23.410 -6.753 48.434 1.00 95.00 204 ARG A O 1
ATOM 1616 N N . ASN A 1 205 ? -23.666 -5.072 46.976 1.00 92.44 205 ASN A N 1
ATOM 1617 C CA . ASN A 1 205 ? -24.644 -4.356 47.798 1.00 92.44 205 ASN A CA 1
ATOM 1618 C C . ASN A 1 205 ? -25.959 -5.135 47.940 1.00 92.44 205 ASN A C 1
ATOM 1620 O O . ASN A 1 205 ? -26.560 -5.110 49.010 1.00 92.44 205 ASN A O 1
ATOM 1624 N N . ASP A 1 206 ? -26.397 -5.821 46.883 1.00 90.88 206 ASP A N 1
ATOM 1625 C CA . ASP A 1 206 ? -27.552 -6.721 46.911 1.00 90.88 206 ASP A CA 1
ATOM 1626 C C . ASP A 1 206 ? -27.338 -7.867 47.909 1.00 90.88 206 ASP A C 1
ATOM 1628 O O . ASP A 1 206 ? -28.148 -8.063 48.814 1.00 90.88 206 ASP A O 1
ATOM 1632 N N . ALA A 1 207 ? -26.179 -8.530 47.837 1.00 91.38 207 ALA A N 1
ATOM 1633 C CA . ALA A 1 207 ? -25.802 -9.603 48.751 1.00 91.38 207 ALA A CA 1
ATOM 1634 C C . ALA A 1 207 ? -25.774 -9.144 50.221 1.00 91.38 207 ALA A C 1
ATOM 1636 O O . ALA A 1 207 ? -26.342 -9.818 51.074 1.00 91.38 207 ALA A O 1
ATOM 1637 N N . LEU A 1 208 ? -25.200 -7.971 50.523 1.00 92.06 208 LEU A N 1
ATOM 1638 C CA . LEU A 1 208 ? -25.150 -7.428 51.892 1.00 92.06 208 LEU A CA 1
ATOM 1639 C C . LEU A 1 208 ? -26.544 -7.112 52.467 1.00 92.06 208 LEU A C 1
ATOM 1641 O O . LEU A 1 208 ? -26.798 -7.321 53.659 1.00 92.06 208 LEU A O 1
ATOM 1645 N N . VAL A 1 209 ? -27.458 -6.597 51.636 1.00 90.88 209 VAL A N 1
ATOM 1646 C CA . VAL A 1 209 ? -28.844 -6.324 52.054 1.00 90.88 209 VAL A CA 1
ATOM 1647 C C . VAL A 1 209 ? -29.614 -7.632 52.242 1.00 90.88 209 VAL A C 1
ATOM 1649 O O . VAL A 1 209 ? -30.304 -7.781 53.251 1.00 90.88 209 VAL A O 1
ATOM 1652 N N . SER A 1 210 ? -29.447 -8.595 51.333 1.00 87.19 210 SER A N 1
ATOM 1653 C CA . SER A 1 210 ? -30.057 -9.926 51.422 1.00 87.19 210 SER A CA 1
ATOM 1654 C C . SER A 1 210 ? -29.582 -10.703 52.656 1.00 87.19 210 SER A C 1
ATOM 1656 O O . SER A 1 210 ? -30.394 -11.259 53.397 1.00 87.19 210 SER A O 1
ATOM 1658 N N . GLU A 1 211 ? -28.283 -10.667 52.962 1.00 89.94 211 GLU A N 1
ATOM 1659 C CA . GLU A 1 211 ? -27.715 -11.266 54.174 1.00 89.94 211 GLU A CA 1
ATOM 1660 C C . GLU A 1 211 ? -28.302 -10.614 55.438 1.00 89.94 211 GLU A C 1
ATOM 1662 O O . GLU A 1 211 ? -28.681 -11.300 56.389 1.00 89.94 211 GLU A O 1
ATOM 1667 N N . SER A 1 212 ? -28.446 -9.285 55.438 1.00 87.06 212 SER A N 1
ATOM 1668 C CA . SER A 1 212 ? -29.055 -8.547 56.551 1.00 87.06 212 SER A CA 1
ATOM 1669 C C . SER A 1 212 ? -30.533 -8.900 56.747 1.00 87.06 212 SER A C 1
ATOM 1671 O O . SER A 1 212 ? -30.968 -9.074 57.884 1.00 87.06 212 SER A O 1
ATOM 1673 N N . LEU A 1 213 ? -31.301 -9.042 55.660 1.00 85.19 213 LEU A N 1
ATOM 1674 C CA . LEU A 1 213 ? -32.694 -9.503 55.699 1.00 85.19 213 LEU A CA 1
ATOM 1675 C C . LEU A 1 213 ? -32.802 -10.948 56.202 1.00 85.19 213 LEU A C 1
ATOM 1677 O O . LEU A 1 213 ? -33.664 -11.246 57.028 1.00 85.19 213 LEU A O 1
ATOM 1681 N N . SER A 1 214 ? -31.900 -11.824 55.757 1.00 83.62 214 SER A N 1
ATOM 1682 C CA . SER A 1 214 ? -31.851 -13.233 56.165 1.00 83.62 214 SER A CA 1
ATOM 1683 C C . SER A 1 214 ? -31.534 -13.378 57.653 1.00 83.62 214 SER A C 1
ATOM 1685 O O . SER A 1 214 ? -32.209 -14.127 58.351 1.00 83.62 214 SER A O 1
ATOM 1687 N N . LYS A 1 215 ? -30.591 -12.584 58.184 1.00 84.31 215 LYS A N 1
ATOM 1688 C CA . LYS A 1 215 ? -30.286 -12.527 59.627 1.00 84.31 215 LYS A CA 1
ATOM 1689 C C . LYS A 1 215 ? -31.469 -12.059 60.472 1.00 84.31 215 LYS A C 1
ATOM 1691 O O . LYS A 1 215 ? -31.564 -12.432 61.638 1.00 84.31 215 LYS A O 1
ATOM 1696 N N . ILE A 1 216 ? -32.345 -11.221 59.918 1.00 78.25 216 ILE A N 1
ATOM 1697 C CA . ILE A 1 216 ? -33.551 -10.786 60.624 1.00 78.25 216 ILE A CA 1
ATOM 1698 C C . ILE A 1 216 ? -34.612 -11.891 60.582 1.00 78.25 216 ILE A C 1
ATOM 1700 O O . ILE A 1 216 ? -35.140 -12.241 61.633 1.00 78.25 216 ILE A O 1
ATOM 1704 N N . ARG A 1 217 ? -34.857 -12.515 59.421 1.00 72.31 217 ARG A N 1
ATOM 1705 C CA . ARG A 1 217 ? -35.790 -13.654 59.306 1.00 72.31 217 ARG A CA 1
ATOM 1706 C C . ARG A 1 217 ? -35.375 -14.848 60.169 1.00 72.31 217 ARG A C 1
ATOM 1708 O O . ARG A 1 217 ? -36.180 -15.308 60.965 1.00 72.31 217 ARG A O 1
ATOM 1715 N N . GLY A 1 218 ? -34.106 -15.255 60.122 1.00 62.53 218 GLY A N 1
ATOM 1716 C CA . GLY A 1 218 ? -33.587 -16.383 60.906 1.00 62.53 218 GLY A CA 1
ATOM 1717 C C . GLY A 1 218 ? -33.604 -16.171 62.426 1.00 62.53 218 GLY A C 1
ATOM 1718 O O . GLY A 1 218 ? -33.594 -17.137 63.176 1.00 62.53 218 GLY A O 1
ATOM 1719 N N . LYS A 1 219 ? -33.682 -14.921 62.910 1.00 57.09 219 LYS A N 1
ATOM 1720 C CA . LYS A 1 219 ? -33.924 -14.618 64.336 1.00 57.09 219 LYS A CA 1
ATOM 1721 C C . LYS A 1 219 ? -35.402 -14.631 64.723 1.00 57.09 219 LYS A C 1
ATOM 1723 O O . LYS A 1 219 ? -35.709 -14.652 65.908 1.00 57.09 219 LYS A O 1
ATOM 1728 N N . THR A 1 220 ? -36.295 -14.579 63.741 1.00 52.50 220 THR A N 1
ATOM 1729 C CA . THR A 1 220 ? -37.749 -14.540 63.947 1.00 52.50 220 THR A CA 1
ATOM 1730 C C . THR A 1 220 ? -38.364 -15.948 63.883 1.00 52.50 220 THR A C 1
ATOM 1732 O O . THR A 1 220 ? -39.487 -16.135 64.329 1.00 52.50 220 THR A O 1
ATOM 1735 N N . GLU A 1 221 ? -37.618 -16.943 63.387 1.00 45.59 221 GLU A N 1
ATOM 1736 C CA . GLU A 1 221 ? -38.062 -18.337 63.216 1.00 45.59 221 GLU A CA 1
ATOM 1737 C C . GLU A 1 221 ? -37.529 -19.329 64.260 1.00 45.59 221 GLU A C 1
ATOM 1739 O O . GLU A 1 221 ? -37.832 -20.511 64.152 1.00 45.59 221 GLU A O 1
ATOM 1744 N N . ALA A 1 222 ? -36.762 -18.911 65.274 1.00 41.06 222 ALA A N 1
ATOM 1745 C CA . ALA A 1 222 ? -36.400 -19.834 66.352 1.00 41.06 222 ALA A CA 1
ATOM 1746 C C . ALA A 1 222 ? -37.659 -20.135 67.193 1.00 41.06 222 ALA A C 1
ATOM 1748 O O . ALA A 1 222 ? -38.129 -19.226 67.889 1.00 41.06 222 ALA A O 1
ATOM 1749 N N . PRO A 1 223 ? -38.231 -21.359 67.146 1.00 47.34 223 PRO A N 1
ATOM 1750 C CA . PRO A 1 223 ? -39.337 -21.700 68.026 1.00 47.34 223 PRO A CA 1
ATOM 1751 C C . PRO A 1 223 ? -38.844 -21.607 69.479 1.00 47.34 223 PRO A C 1
ATOM 1753 O O . PRO A 1 223 ? -37.700 -21.990 69.755 1.00 47.34 223 PRO A O 1
ATOM 1756 N N . PRO A 1 224 ? -39.654 -21.086 70.420 1.00 48.34 224 PRO A N 1
ATOM 1757 C CA . PRO A 1 224 ? -39.287 -21.123 71.829 1.00 48.34 224 PRO A CA 1
ATOM 1758 C C . PRO A 1 224 ? -38.997 -22.581 72.226 1.00 48.34 224 PRO A C 1
ATOM 1760 O O . PRO A 1 224 ? -39.736 -23.471 71.794 1.00 48.34 224 PRO A O 1
ATOM 1763 N N . PRO A 1 225 ? -37.932 -22.853 73.006 1.00 49.00 225 PRO A N 1
ATOM 1764 C CA . PRO A 1 225 ? -37.643 -24.203 73.467 1.00 49.00 225 PRO A CA 1
ATOM 1765 C C . PRO A 1 225 ? -38.874 -24.736 74.201 1.00 49.00 225 PRO A C 1
ATOM 1767 O O . PRO A 1 225 ? -39.351 -24.117 75.156 1.00 49.00 225 PRO A O 1
ATOM 1770 N N . ALA A 1 226 ? -39.420 -25.848 73.707 1.00 51.56 226 ALA A N 1
ATOM 1771 C CA . ALA A 1 226 ? -40.542 -26.515 74.348 1.00 51.56 226 ALA A CA 1
ATOM 1772 C C . ALA A 1 226 ? -40.161 -26.864 75.802 1.00 51.56 226 ALA A C 1
ATOM 1774 O O . ALA A 1 226 ? -39.012 -27.247 76.051 1.00 51.56 226 ALA A O 1
ATOM 1775 N N . PRO A 1 227 ? -41.082 -26.708 76.769 1.00 46.03 227 PRO A N 1
ATOM 1776 C CA . PRO A 1 227 ? -40.795 -26.989 78.171 1.00 46.03 227 PRO A CA 1
ATOM 1777 C C . PRO A 1 227 ? -40.374 -28.457 78.355 1.00 46.03 227 PRO A C 1
ATOM 1779 O O . PRO A 1 227 ? -40.901 -29.332 77.662 1.00 46.03 227 PRO A O 1
ATOM 1782 N N . PRO A 1 228 ? -39.431 -28.746 79.272 1.00 52.50 228 PRO A N 1
ATOM 1783 C CA . PRO A 1 228 ? -38.897 -30.088 79.453 1.00 52.50 228 PRO A CA 1
ATOM 1784 C C . PRO A 1 228 ? -39.996 -31.012 79.982 1.00 52.50 228 PRO A C 1
ATOM 1786 O O . PRO A 1 228 ? -40.478 -30.853 81.104 1.00 52.50 228 PRO A O 1
ATOM 1789 N N . VAL A 1 229 ? -40.398 -31.980 79.162 1.00 48.16 229 VAL A N 1
ATOM 1790 C CA . VAL A 1 229 ? -41.274 -33.073 79.586 1.00 48.16 229 VAL A CA 1
ATOM 1791 C C . VAL A 1 229 ? -40.416 -34.084 80.343 1.00 48.16 229 VAL A C 1
ATOM 1793 O O . VAL A 1 229 ? -39.423 -34.587 79.819 1.00 48.16 229 VAL A O 1
ATOM 1796 N N . ALA A 1 230 ? -40.776 -34.326 81.603 1.00 47.91 230 ALA A N 1
ATOM 1797 C CA . ALA A 1 230 ? -40.117 -35.283 82.480 1.00 47.91 230 ALA A CA 1
ATOM 1798 C C . ALA A 1 230 ? -40.232 -36.717 81.934 1.00 47.91 230 ALA A C 1
ATOM 1800 O O . ALA A 1 230 ? -41.272 -37.126 81.420 1.00 47.91 230 ALA A O 1
ATOM 1801 N N . ALA A 1 231 ? -39.132 -37.455 82.063 1.00 51.69 231 ALA A N 1
ATOM 1802 C CA . ALA A 1 231 ? -38.954 -38.824 81.605 1.00 51.69 231 ALA A CA 1
ATOM 1803 C C . ALA A 1 231 ? -39.853 -39.838 82.335 1.00 51.69 231 ALA A C 1
ATOM 1805 O O . ALA A 1 231 ? -40.115 -39.701 83.530 1.00 51.69 231 ALA A O 1
ATOM 1806 N N . ALA A 1 232 ? -40.202 -40.921 81.638 1.00 35.09 232 ALA A N 1
ATOM 1807 C CA . ALA A 1 232 ? -40.518 -42.214 82.239 1.00 35.09 232 ALA A CA 1
ATOM 1808 C C . ALA A 1 232 ? -39.601 -43.284 81.597 1.00 35.09 232 ALA A C 1
ATOM 1810 O O . ALA A 1 232 ? -39.465 -43.276 80.371 1.00 35.09 232 ALA A O 1
ATOM 1811 N N . PRO A 1 233 ? -38.925 -44.142 82.388 1.00 47.81 233 PRO A N 1
ATOM 1812 C CA . PRO A 1 233 ? -37.943 -45.117 81.904 1.00 47.81 233 PRO A CA 1
ATOM 1813 C C . PRO A 1 233 ? -38.574 -46.500 81.648 1.00 47.81 233 PRO A C 1
ATOM 1815 O O . PRO A 1 233 ? -39.773 -46.668 81.860 1.00 47.81 233 PRO A O 1
ATOM 1818 N N . VAL A 1 234 ? -37.709 -47.477 81.318 1.00 38.91 234 VAL A N 1
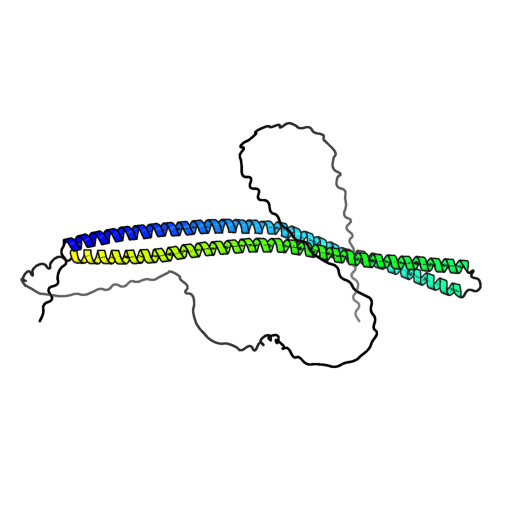ATOM 1819 C CA . VAL A 1 234 ? -37.896 -48.947 81.174 1.00 38.91 234 VAL A CA 1
ATOM 1820 C C . VAL A 1 234 ? -37.963 -49.384 79.698 1.00 38.91 234 VAL A C 1
ATOM 1822 O O . VAL A 1 234 ? -38.787 -48.878 78.950 1.00 38.91 234 VAL A O 1
ATOM 1825 N N . ALA A 1 235 ? -37.168 -50.329 79.190 1.00 37.62 235 ALA A N 1
ATOM 1826 C CA . ALA A 1 235 ? -35.984 -51.041 79.681 1.00 37.62 235 ALA A CA 1
ATOM 1827 C C . ALA A 1 235 ? -35.235 -51.634 78.471 1.00 37.62 235 ALA A C 1
ATOM 1829 O O . ALA A 1 235 ? -35.826 -51.887 77.421 1.00 37.62 235 ALA A O 1
ATOM 1830 N N . GLU A 1 236 ? -33.934 -51.827 78.662 1.00 42.06 236 GLU A N 1
ATOM 1831 C CA . GLU A 1 236 ? -33.007 -52.570 77.810 1.00 42.06 236 GLU A CA 1
ATOM 1832 C C . GLU A 1 236 ? -33.422 -54.046 77.667 1.00 42.06 236 GLU A C 1
ATOM 1834 O O . GLU A 1 236 ? -33.841 -54.659 78.643 1.00 42.06 236 GLU A O 1
ATOM 1839 N N . GLU A 1 237 ? -33.252 -54.637 76.482 1.00 40.25 237 GLU A N 1
ATOM 1840 C CA . GLU A 1 237 ? -32.184 -55.624 76.262 1.00 40.25 237 GLU A CA 1
ATOM 1841 C C . GLU A 1 237 ? -31.957 -55.888 74.759 1.00 40.25 237 GLU A C 1
ATOM 1843 O O . GLU A 1 237 ? -32.860 -55.884 73.926 1.00 40.25 237 GLU A O 1
ATOM 1848 N N . GLN A 1 238 ? -30.670 -56.015 74.464 1.00 46.09 238 GLN A N 1
ATOM 1849 C CA . GLN A 1 238 ? -29.928 -56.206 73.212 1.00 46.09 238 GLN A CA 1
ATOM 1850 C C . GLN A 1 238 ? -29.903 -57.721 72.820 1.00 46.09 238 GLN A C 1
ATOM 1852 O O . GLN A 1 238 ? -30.565 -58.483 73.522 1.00 46.09 238 GLN A O 1
ATOM 1857 N N . PRO A 1 239 ? -29.104 -58.260 71.853 1.00 53.00 239 PRO A N 1
ATOM 1858 C CA . PRO A 1 239 ? -28.239 -57.660 70.810 1.00 53.00 239 PRO A CA 1
ATOM 1859 C C . PRO A 1 239 ? -28.205 -58.423 69.437 1.00 53.00 239 PRO A C 1
ATOM 1861 O O . PRO A 1 239 ? -28.887 -59.426 69.260 1.00 53.00 239 PRO A O 1
ATOM 1864 N N . VAL A 1 240 ? -27.304 -57.951 68.543 1.00 45.00 240 VAL A N 1
ATOM 1865 C CA . VAL A 1 240 ? -26.591 -58.595 67.392 1.00 45.00 240 VAL A CA 1
ATOM 1866 C C . VAL A 1 240 ? -27.424 -59.138 66.206 1.00 45.00 240 VAL A C 1
ATOM 1868 O O . VAL A 1 240 ? -28.498 -59.682 66.389 1.00 45.00 240 VAL A O 1
ATOM 1871 N N . ASP A 1 241 ? -27.048 -58.983 64.928 1.00 43.25 241 ASP A N 1
ATOM 1872 C CA . ASP A 1 241 ? -25.717 -58.990 64.297 1.00 43.25 241 ASP A CA 1
ATOM 1873 C C . ASP A 1 241 ? -25.491 -57.904 63.221 1.00 43.25 241 ASP A C 1
ATOM 1875 O O . ASP A 1 241 ? -26.408 -57.417 62.558 1.00 43.25 241 ASP A O 1
ATOM 1879 N N . GLU A 1 242 ? -24.211 -57.570 63.054 1.00 56.91 242 GLU A N 1
ATOM 1880 C CA . GLU A 1 242 ? -23.613 -56.693 62.040 1.00 56.91 242 GLU A CA 1
ATOM 1881 C C . GLU A 1 242 ? -23.122 -57.543 60.817 1.00 56.91 242 GLU A C 1
ATOM 1883 O O . GLU A 1 242 ? -23.461 -58.720 60.713 1.00 56.91 242 GLU A O 1
ATOM 1888 N N . PRO A 1 243 ? -22.392 -57.011 59.818 1.00 54.72 243 PRO A N 1
ATOM 1889 C CA . PRO A 1 243 ? -22.896 -56.732 58.476 1.00 54.72 243 PRO A CA 1
ATOM 1890 C C . PRO A 1 243 ? -22.347 -57.666 57.373 1.00 54.72 243 PRO A C 1
ATOM 1892 O O . PRO A 1 243 ? -21.199 -58.106 57.418 1.00 54.72 243 PRO A O 1
ATOM 1895 N N . VAL A 1 244 ? -23.107 -57.858 56.286 1.00 46.81 244 VAL A N 1
ATOM 1896 C CA . VAL A 1 244 ? -22.558 -58.391 55.024 1.00 46.81 244 VAL A CA 1
ATOM 1897 C C . VAL A 1 244 ? -22.378 -57.250 54.031 1.00 46.81 244 VAL A C 1
ATOM 1899 O O . VAL A 1 244 ? -23.325 -56.713 53.460 1.00 46.81 244 VAL A O 1
ATOM 1902 N N . VAL A 1 245 ? -21.111 -56.882 53.866 1.00 48.53 245 VAL A N 1
ATOM 1903 C CA . VAL A 1 245 ? -20.577 -56.125 52.737 1.00 48.53 245 VAL A CA 1
ATOM 1904 C C . VAL A 1 245 ? -20.690 -57.010 51.504 1.00 48.53 245 VAL A C 1
ATOM 1906 O O . VAL A 1 245 ? -20.138 -58.108 51.522 1.00 48.53 245 VAL A O 1
ATOM 1909 N N . ASP A 1 246 ? -21.299 -56.513 50.428 1.00 44.12 246 ASP A N 1
ATOM 1910 C CA . ASP A 1 246 ? -21.042 -57.079 49.108 1.00 44.12 246 ASP A CA 1
ATOM 1911 C C . ASP A 1 246 ? -20.499 -56.027 48.146 1.00 44.12 246 ASP A C 1
ATOM 1913 O O . ASP A 1 246 ? -21.054 -54.946 47.932 1.00 44.12 246 ASP A O 1
ATOM 1917 N N . LYS A 1 247 ? -19.313 -56.360 47.646 1.00 52.56 247 LYS A N 1
ATOM 1918 C CA . LYS A 1 247 ? -18.476 -55.591 46.739 1.00 52.56 247 LYS A CA 1
ATOM 1919 C C . LYS A 1 247 ? -18.856 -56.013 45.334 1.00 52.56 247 LYS A C 1
ATOM 1921 O O . LYS A 1 247 ? -18.645 -57.170 45.033 1.00 52.56 247 LYS A O 1
ATOM 1926 N N . HIS A 1 248 ? -19.219 -55.090 44.452 1.00 46.34 248 HIS A N 1
ATOM 1927 C CA . HIS A 1 248 ? -18.805 -55.169 43.047 1.00 46.34 248 HIS A CA 1
ATOM 1928 C C . HIS A 1 248 ? -18.793 -53.764 42.443 1.00 46.34 248 HIS A C 1
ATOM 1930 O O . HIS A 1 248 ? -19.786 -53.246 41.944 1.00 46.34 248 HIS A O 1
ATOM 1936 N N . ALA A 1 249 ? -17.616 -53.146 42.525 1.00 46.25 249 ALA A N 1
ATOM 1937 C CA . ALA A 1 249 ? -17.187 -52.125 41.591 1.00 46.25 249 ALA A CA 1
ATOM 1938 C C . ALA A 1 249 ? -16.539 -52.842 40.399 1.00 46.25 249 ALA A C 1
ATOM 1940 O O . ALA A 1 249 ? -15.518 -53.510 40.568 1.00 46.25 249 ALA A O 1
ATOM 1941 N N . GLU A 1 250 ? -17.110 -52.688 39.206 1.00 44.53 250 GLU A N 1
ATOM 1942 C CA . GLU A 1 250 ? -16.477 -53.067 37.946 1.00 44.53 250 GLU A CA 1
ATOM 1943 C C . GLU A 1 250 ? -16.481 -51.863 36.985 1.00 44.53 250 GLU A C 1
ATOM 1945 O O . GLU A 1 250 ? -17.523 -51.387 36.547 1.00 44.53 250 GLU A O 1
ATOM 1950 N N . ARG A 1 251 ? -15.265 -51.325 36.802 1.00 42.03 251 ARG A N 1
ATOM 1951 C CA . ARG A 1 251 ? -14.615 -50.765 35.595 1.00 42.03 251 ARG A CA 1
ATOM 1952 C C . ARG A 1 251 ? -15.510 -50.157 34.494 1.00 42.03 251 ARG A C 1
ATOM 1954 O O . ARG A 1 251 ? -16.332 -50.836 33.906 1.00 42.03 251 ARG A O 1
ATOM 1961 N N . ALA A 1 252 ? -15.403 -48.861 34.187 1.00 40.50 252 ALA A N 1
ATOM 1962 C CA . ALA A 1 252 ? -14.316 -48.127 33.498 1.00 40.50 252 ALA A CA 1
ATOM 1963 C C . ALA A 1 252 ? -14.484 -48.036 31.964 1.00 40.50 252 ALA A C 1
ATOM 1965 O O . ALA A 1 252 ? -14.298 -49.020 31.255 1.00 40.50 252 ALA A O 1
ATOM 1966 N N . SER A 1 253 ? -14.733 -46.819 31.463 1.00 44.53 253 SER A N 1
ATOM 1967 C CA . SER A 1 253 ? -14.030 -46.212 30.313 1.00 44.53 253 SER A CA 1
ATOM 1968 C C . SER A 1 253 ? -14.572 -44.808 30.043 1.00 44.53 253 SER A C 1
ATOM 1970 O O . SER A 1 253 ? -15.655 -44.649 29.489 1.00 44.53 253 SER A O 1
ATOM 1972 N N . ILE A 1 254 ? -13.796 -43.790 30.403 1.00 45.62 254 ILE A N 1
ATOM 1973 C CA . ILE A 1 254 ? -13.746 -42.541 29.645 1.00 45.62 254 ILE A CA 1
ATOM 1974 C C . ILE A 1 254 ? -12.285 -42.115 29.592 1.00 45.62 254 ILE A C 1
ATOM 1976 O O . ILE A 1 254 ? -11.595 -42.047 30.607 1.00 45.62 254 ILE A O 1
ATOM 1980 N N . ASP A 1 255 ? -11.853 -41.957 28.355 1.00 41.34 255 ASP A N 1
ATOM 1981 C CA . ASP A 1 255 ? -10.542 -41.576 27.873 1.00 41.34 255 ASP A CA 1
ATOM 1982 C C . ASP A 1 255 ? -10.406 -40.051 27.989 1.00 41.34 255 ASP A C 1
ATOM 1984 O O . ASP A 1 255 ? -11.100 -39.315 27.291 1.00 41.34 255 ASP A O 1
ATOM 1988 N N . GLU A 1 256 ? -9.553 -39.574 28.895 1.00 44.84 256 GLU A N 1
ATOM 1989 C CA . GLU A 1 256 ? -9.007 -38.217 28.844 1.00 44.84 256 GLU A CA 1
ATOM 1990 C C . GLU A 1 256 ? -7.501 -38.269 29.117 1.00 44.84 256 GLU A C 1
ATOM 1992 O O . GLU A 1 256 ? -7.023 -38.389 30.246 1.00 44.84 256 GLU A O 1
ATOM 1997 N N . THR A 1 257 ? -6.753 -38.173 28.023 1.00 51.50 257 THR A N 1
ATOM 1998 C CA . THR A 1 257 ? -5.363 -37.721 27.944 1.00 51.50 257 THR A CA 1
ATOM 1999 C C . THR A 1 257 ? -5.114 -36.469 28.804 1.00 51.50 257 THR A C 1
ATOM 2001 O O . THR A 1 257 ? -5.765 -35.448 28.573 1.00 51.50 257 THR A O 1
ATOM 2004 N N . PRO A 1 258 ? -4.139 -36.476 29.731 1.00 62.72 258 PRO A N 1
ATOM 2005 C CA . PRO A 1 258 ? -3.706 -35.269 30.430 1.00 62.72 258 PRO A CA 1
ATOM 2006 C C . PRO A 1 258 ? -2.615 -34.510 29.645 1.00 62.72 258 PRO A C 1
ATOM 2008 O O . PRO A 1 258 ? -1.820 -35.134 28.935 1.00 62.72 258 PRO A O 1
ATOM 2011 N N . PRO A 1 259 ? -2.508 -33.175 29.792 1.00 54.72 259 PRO A N 1
ATOM 2012 C CA . PRO A 1 259 ? -1.340 -32.435 29.335 1.00 54.72 259 PRO A CA 1
ATOM 2013 C C . PRO A 1 259 ? -0.173 -32.654 30.307 1.00 54.72 259 PRO A C 1
ATOM 2015 O O . PRO A 1 259 ? -0.318 -32.537 31.523 1.00 54.72 259 PRO A O 1
ATOM 2018 N N . ALA A 1 260 ? 0.995 -32.972 29.756 1.00 51.19 260 ALA A N 1
ATOM 2019 C CA . ALA A 1 260 ? 2.237 -33.071 30.504 1.00 51.19 260 ALA A CA 1
ATOM 2020 C C . ALA A 1 260 ? 2.792 -31.670 30.809 1.00 51.19 260 ALA A C 1
ATOM 2022 O O . ALA A 1 260 ? 3.146 -30.921 29.900 1.00 51.19 260 ALA A O 1
ATOM 2023 N N . GLU A 1 261 ? 2.924 -31.357 32.094 1.00 53.31 261 GLU A N 1
ATOM 2024 C CA . GLU A 1 261 ? 3.946 -30.444 32.596 1.00 53.31 261 GLU A CA 1
ATOM 2025 C C . GLU A 1 261 ? 5.086 -31.288 33.170 1.00 53.31 261 GLU A C 1
ATOM 2027 O O . GLU A 1 261 ? 4.851 -32.112 34.049 1.00 53.31 261 GLU A O 1
ATOM 2032 N N . THR A 1 262 ? 6.323 -31.040 32.740 1.00 43.88 262 THR A N 1
ATOM 2033 C CA . THR A 1 262 ? 7.490 -31.180 33.618 1.00 43.88 262 THR A CA 1
ATOM 2034 C C . THR A 1 262 ? 8.567 -30.182 33.233 1.00 43.88 262 THR A C 1
ATOM 2036 O O . THR A 1 262 ? 8.750 -29.805 32.079 1.00 43.88 262 THR A O 1
ATOM 2039 N N . SER A 1 263 ? 9.244 -29.762 34.286 1.00 45.75 263 SER A N 1
ATOM 2040 C CA . SER A 1 263 ? 10.048 -28.573 34.453 1.00 45.75 263 SER A CA 1
ATOM 2041 C C . SER A 1 263 ? 11.548 -28.836 34.237 1.00 45.75 263 SER A C 1
ATOM 2043 O O . SER A 1 263 ? 12.052 -29.891 34.603 1.00 45.75 263 SER A O 1
ATOM 2045 N N . THR A 1 264 ? 12.247 -27.775 33.813 1.00 42.84 264 THR A N 1
ATOM 2046 C CA . THR A 1 264 ? 13.645 -27.379 34.126 1.00 42.84 264 THR A CA 1
ATOM 2047 C C . THR A 1 264 ? 14.879 -28.129 33.582 1.00 42.84 264 THR A C 1
ATOM 2049 O O . THR A 1 264 ? 15.120 -29.285 33.895 1.00 42.84 264 THR A O 1
ATOM 2052 N N . SER A 1 265 ? 15.766 -27.293 33.006 1.00 41.97 265 SER A N 1
ATOM 2053 C CA . SER A 1 265 ? 17.241 -27.264 33.138 1.00 41.97 265 SER A CA 1
ATOM 2054 C C . SER A 1 265 ? 18.091 -27.891 32.023 1.00 41.97 265 SER A C 1
ATOM 2056 O O . SER A 1 265 ? 18.290 -29.093 32.004 1.00 41.97 265 SER A O 1
ATOM 2058 N N . GLU A 1 266 ? 18.654 -27.051 31.144 1.00 46.28 266 GLU A N 1
ATOM 2059 C CA . GLU A 1 266 ? 20.108 -26.792 31.011 1.00 46.28 266 GLU A CA 1
ATOM 2060 C C . GLU A 1 266 ? 20.374 -25.857 29.812 1.00 46.28 266 GLU A C 1
ATOM 2062 O O . GLU A 1 266 ? 19.895 -26.071 28.700 1.00 46.28 266 GLU A O 1
ATOM 2067 N N . GLN A 1 267 ? 21.117 -24.773 30.057 1.00 49.59 267 GLN A N 1
ATOM 2068 C CA . GLN A 1 267 ? 21.634 -23.872 29.025 1.00 49.59 267 GLN A CA 1
ATOM 2069 C C . GLN A 1 267 ? 22.951 -24.422 28.462 1.00 49.59 267 GLN A C 1
ATOM 2071 O O . GLN A 1 267 ? 23.808 -24.822 29.250 1.00 49.59 267 GLN A O 1
ATOM 2076 N N . PRO A 1 268 ? 23.217 -24.263 27.157 1.00 58.84 268 PRO A N 1
ATOM 2077 C CA . PRO A 1 268 ? 24.563 -24.007 26.681 1.00 58.84 268 PRO A CA 1
ATOM 2078 C C . PRO A 1 268 ? 24.733 -22.519 26.344 1.00 58.84 268 PRO A C 1
ATOM 2080 O O . PRO A 1 268 ? 23.913 -21.901 25.663 1.00 58.84 268 PRO A O 1
ATOM 2083 N N . HIS A 1 269 ? 25.834 -21.959 26.842 1.00 49.16 269 HIS A N 1
ATOM 2084 C CA . HIS A 1 269 ? 26.398 -20.681 26.427 1.00 49.16 269 HIS A CA 1
ATOM 2085 C C . HIS A 1 269 ? 26.587 -20.631 24.903 1.00 49.16 269 HIS A C 1
ATOM 2087 O O . HIS A 1 269 ? 27.226 -21.513 24.333 1.00 49.16 269 HIS A O 1
ATOM 2093 N N . VAL A 1 270 ? 26.120 -19.555 24.265 1.00 53.38 270 VAL A N 1
ATOM 2094 C CA . VAL A 1 270 ? 26.661 -19.092 22.981 1.00 53.38 270 VAL A CA 1
ATOM 2095 C C . VAL A 1 270 ? 26.967 -17.606 23.111 1.00 53.38 270 VAL A C 1
ATOM 2097 O O . VAL A 1 270 ? 26.096 -16.772 23.349 1.00 53.38 270 VAL A O 1
ATOM 2100 N N . GLU A 1 271 ? 28.256 -17.328 23.005 1.00 56.69 271 GLU A N 1
ATOM 2101 C CA . GLU A 1 271 ? 28.897 -16.028 22.926 1.00 56.69 271 GLU A CA 1
ATOM 2102 C C . GLU A 1 271 ? 28.502 -15.361 21.597 1.00 56.69 271 GLU A C 1
ATOM 2104 O O . GLU A 1 271 ? 28.733 -15.904 20.518 1.00 56.69 271 GLU A O 1
ATOM 2109 N N . GLY A 1 272 ? 27.827 -14.213 21.677 1.00 44.19 272 GLY A N 1
ATOM 2110 C CA . GLY A 1 272 ? 27.285 -13.494 20.526 1.00 44.19 272 GLY A CA 1
ATOM 2111 C C . GLY A 1 272 ? 27.184 -12.004 20.827 1.00 44.19 272 GLY A C 1
ATOM 2112 O O . GLY A 1 272 ? 26.227 -11.533 21.432 1.00 44.19 272 GLY A O 1
ATOM 2113 N N . THR A 1 273 ? 28.239 -11.308 20.432 1.00 57.19 273 THR A N 1
ATOM 2114 C CA . THR A 1 273 ? 28.552 -9.876 20.452 1.00 57.19 273 THR A CA 1
ATOM 2115 C C . THR A 1 273 ? 27.348 -8.908 20.404 1.00 57.19 273 THR A C 1
ATOM 2117 O O . THR A 1 273 ? 26.500 -9.033 19.519 1.00 57.19 273 THR A O 1
ATOM 2120 N N . PRO A 1 274 ? 27.280 -7.880 21.276 1.00 64.94 274 PRO A N 1
ATOM 2121 C CA . PRO A 1 274 ? 26.290 -6.808 21.156 1.00 64.94 274 PRO A CA 1
ATOM 2122 C C . PRO A 1 274 ? 26.663 -5.823 20.028 1.00 64.94 274 PRO A C 1
ATOM 2124 O O . PRO A 1 274 ? 27.844 -5.514 19.865 1.00 64.94 274 PRO A O 1
ATOM 2127 N N . PRO A 1 275 ? 25.695 -5.271 19.270 1.00 60.41 275 PRO A N 1
ATOM 2128 C CA . PRO A 1 275 ? 25.975 -4.183 18.341 1.00 60.41 275 PRO A CA 1
ATOM 2129 C C . PRO A 1 275 ? 26.319 -2.898 19.108 1.00 60.41 275 PRO A C 1
ATOM 2131 O O . PRO A 1 275 ? 25.590 -2.467 20.006 1.00 60.41 275 PRO A O 1
ATOM 2134 N N . GLU A 1 276 ? 27.448 -2.298 18.738 1.00 47.34 276 GLU A N 1
ATOM 2135 C CA . GLU A 1 276 ? 27.955 -1.036 19.267 1.00 47.34 276 GLU A CA 1
ATOM 2136 C C . GLU A 1 276 ? 26.934 0.106 19.132 1.00 47.34 276 GLU A C 1
ATOM 2138 O O . GLU A 1 276 ? 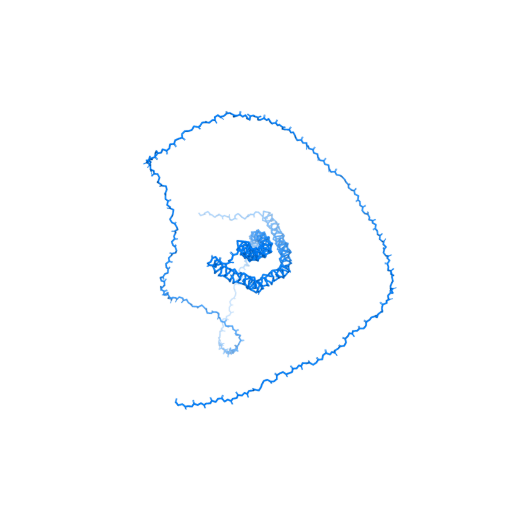26.318 0.327 18.087 1.00 47.34 276 GLU A O 1
ATOM 2143 N N . ARG A 1 277 ? 26.806 0.889 20.208 1.00 54.53 277 ARG A N 1
ATOM 2144 C CA . ARG A 1 277 ? 26.299 2.265 20.159 1.00 54.53 277 ARG A CA 1
ATOM 2145 C C . ARG A 1 277 ? 27.181 3.093 19.213 1.00 54.53 277 ARG A C 1
ATOM 2147 O O . ARG A 1 277 ? 28.399 3.047 19.377 1.00 54.53 277 ARG A O 1
ATOM 2154 N N . PRO A 1 278 ? 26.626 3.960 18.351 1.00 58.44 278 PRO A N 1
ATOM 2155 C CA . PRO A 1 278 ? 27.427 5.030 17.773 1.00 58.44 278 PRO A CA 1
ATOM 2156 C C . PRO A 1 278 ? 27.835 6.018 18.885 1.00 58.44 278 PRO A C 1
ATOM 2158 O O . PRO A 1 278 ? 26.992 6.381 19.716 1.00 58.44 278 PRO A O 1
ATOM 2161 N N . PRO A 1 279 ? 29.101 6.465 18.942 1.00 59.19 279 PRO A N 1
ATOM 2162 C CA . PRO A 1 279 ? 29.514 7.462 19.912 1.00 59.19 279 PRO A CA 1
ATOM 2163 C C . PRO A 1 279 ? 28.997 8.845 19.509 1.00 59.19 279 PRO A C 1
ATOM 2165 O O . PRO A 1 279 ? 29.282 9.354 18.425 1.00 59.19 279 PRO A O 1
ATOM 2168 N N . SER A 1 280 ? 28.297 9.488 20.441 1.00 54.22 280 SER A N 1
ATOM 2169 C CA . SER A 1 280 ? 28.227 10.943 20.527 1.00 54.22 280 SER A CA 1
ATOM 2170 C C . SER A 1 280 ? 29.650 11.471 20.719 1.00 54.22 280 SER A C 1
ATOM 2172 O O . SER A 1 280 ? 30.253 11.228 21.766 1.00 54.22 280 SER A O 1
ATOM 2174 N N . ARG A 1 281 ? 30.204 12.166 19.720 1.00 44.59 281 ARG A N 1
ATOM 2175 C CA . ARG A 1 281 ? 31.478 12.878 19.862 1.00 44.59 281 ARG A CA 1
ATOM 2176 C C . ARG A 1 281 ? 31.232 14.375 19.983 1.00 44.59 281 ARG A C 1
ATOM 2178 O O . ARG A 1 281 ? 30.518 14.974 19.186 1.00 44.59 281 ARG A O 1
ATOM 2185 N N . ALA A 1 282 ? 31.828 14.888 21.047 1.00 41.22 282 ALA A N 1
ATOM 2186 C CA . ALA A 1 282 ? 31.748 16.221 21.588 1.00 41.22 282 ALA A CA 1
ATOM 2187 C C . ALA A 1 282 ? 32.314 17.318 20.679 1.00 41.22 282 ALA A C 1
ATOM 2189 O O . ALA A 1 282 ? 33.191 17.092 19.844 1.00 41.22 282 ALA A O 1
ATOM 2190 N N . GLU A 1 283 ? 31.810 18.514 20.964 1.00 50.75 283 GLU A N 1
ATOM 2191 C CA . GLU A 1 283 ? 32.434 19.811 20.752 1.00 50.75 283 GLU A CA 1
ATOM 2192 C C . GLU A 1 283 ? 33.883 19.852 21.271 1.00 50.75 283 GLU A C 1
ATOM 2194 O O . GLU A 1 283 ? 34.174 19.338 22.349 1.00 50.75 283 GLU A O 1
ATOM 2199 N N . GLN A 1 284 ? 34.755 20.504 20.499 1.00 43.41 284 GLN A N 1
ATOM 2200 C CA . GLN A 1 284 ? 36.009 21.185 20.868 1.00 43.41 284 GLN A CA 1
ATOM 2201 C C . GLN A 1 284 ? 36.402 21.956 19.590 1.00 43.41 284 GLN A C 1
ATOM 2203 O O . GLN A 1 284 ? 36.622 21.331 18.558 1.00 43.41 284 GLN A O 1
ATOM 2208 N N . SER A 1 285 ? 36.207 23.273 19.455 1.00 54.03 285 SER A N 1
ATOM 2209 C CA . SER A 1 285 ? 36.837 24.426 20.127 1.00 54.03 285 SER A CA 1
ATOM 2210 C C . SER A 1 285 ? 38.358 24.494 19.950 1.00 54.03 285 SER A C 1
ATOM 2212 O O . SER A 1 285 ? 39.039 23.535 20.303 1.00 54.03 285 SER A O 1
ATOM 2214 N N . HIS A 1 286 ? 38.826 25.688 19.548 1.00 39.81 286 HIS A N 1
ATOM 2215 C CA . HIS A 1 286 ? 40.202 26.164 19.293 1.00 39.81 286 HIS A CA 1
ATOM 2216 C C . HIS A 1 286 ? 40.749 25.963 17.875 1.00 39.81 286 HIS A C 1
ATOM 2218 O O . HIS A 1 286 ? 40.608 24.883 17.320 1.00 39.81 286 HIS A O 1
ATOM 2224 N N . THR A 1 287 ? 41.459 26.890 17.225 1.00 40.56 287 THR A N 1
ATOM 2225 C CA . THR A 1 287 ? 41.678 28.363 17.227 1.00 40.56 287 THR A CA 1
ATOM 2226 C C . THR A 1 287 ? 42.637 28.591 16.042 1.00 40.56 287 THR A C 1
ATOM 2228 O O . THR A 1 287 ? 43.392 27.679 15.715 1.00 40.56 287 THR A O 1
ATOM 2231 N N . ASP A 1 288 ? 42.577 29.769 15.418 1.00 39.62 288 ASP A N 1
ATOM 2232 C CA . ASP A 1 288 ? 43.671 30.528 14.777 1.00 39.62 288 ASP A CA 1
ATOM 2233 C C . ASP A 1 288 ? 44.830 29.769 14.084 1.00 39.62 288 ASP A C 1
ATOM 2235 O O . ASP A 1 288 ? 45.658 29.148 14.737 1.00 39.62 288 ASP A O 1
ATOM 2239 N N . ASP A 1 289 ? 44.995 29.927 12.763 1.00 43.53 289 ASP A N 1
ATOM 2240 C CA . ASP A 1 289 ? 45.905 30.963 12.243 1.00 43.53 289 ASP A CA 1
ATOM 2241 C C . ASP A 1 289 ? 45.952 31.047 10.697 1.00 43.53 289 ASP A C 1
ATOM 2243 O O . ASP A 1 289 ? 46.068 30.071 9.961 1.00 43.53 289 ASP A O 1
ATOM 2247 N N . LYS A 1 290 ? 45.852 32.304 10.260 1.00 47.50 290 LYS A N 1
ATOM 2248 C CA . LYS A 1 290 ? 46.378 33.017 9.082 1.00 47.50 290 LYS A CA 1
ATOM 2249 C C . LYS A 1 290 ? 47.055 32.247 7.930 1.00 47.50 290 LYS A C 1
ATOM 2251 O O . LYS A 1 290 ? 48.120 31.671 8.107 1.00 47.50 290 LYS A O 1
ATOM 2256 N N . ASN A 1 291 ? 46.603 32.540 6.698 1.00 41.88 291 ASN A N 1
ATOM 2257 C CA . ASN A 1 291 ? 47.472 33.115 5.651 1.00 41.88 291 ASN A CA 1
ATOM 2258 C C . ASN A 1 291 ? 46.669 33.835 4.529 1.00 41.88 291 ASN A C 1
ATOM 2260 O O . ASN A 1 291 ? 46.059 33.203 3.674 1.00 41.88 291 ASN A O 1
ATOM 2264 N N . THR A 1 292 ? 46.655 35.172 4.600 1.00 40.31 292 THR A N 1
ATOM 2265 C CA . THR A 1 292 ? 46.908 36.183 3.538 1.00 40.31 292 THR A CA 1
ATOM 2266 C C . THR A 1 292 ? 46.985 35.695 2.075 1.00 40.31 292 THR A C 1
ATOM 2268 O O . THR A 1 292 ? 47.791 34.836 1.751 1.00 40.31 292 THR A O 1
ATOM 2271 N N . THR A 1 293 ? 46.216 36.193 1.098 1.00 41.59 293 THR A N 1
ATOM 2272 C CA . THR A 1 293 ? 46.224 37.500 0.378 1.00 41.59 293 THR A CA 1
ATOM 2273 C C . THR A 1 293 ? 45.225 37.321 -0.798 1.00 41.59 293 THR A C 1
ATOM 2275 O O . THR A 1 293 ? 45.023 36.193 -1.224 1.00 41.59 293 THR A O 1
ATOM 2278 N N . GLY A 1 294 ? 44.534 38.274 -1.421 1.00 35.31 294 GLY A N 1
ATOM 2279 C CA . GLY A 1 294 ? 44.499 39.728 -1.437 1.00 35.31 294 GLY A CA 1
ATOM 2280 C C . GLY A 1 294 ? 43.509 40.170 -2.542 1.00 35.31 294 GLY A C 1
ATOM 2281 O O . GLY A 1 294 ? 43.006 39.341 -3.298 1.00 35.31 294 GLY A O 1
ATOM 2282 N N . SER A 1 295 ? 43.298 41.485 -2.631 1.00 48.91 295 SER A N 1
ATOM 2283 C CA . SER A 1 295 ? 42.613 42.241 -3.700 1.00 48.91 295 SER A CA 1
ATOM 2284 C C . SER A 1 295 ? 41.152 42.650 -3.476 1.00 48.91 295 SER A C 1
ATOM 2286 O O . SER A 1 295 ? 40.182 41.988 -3.830 1.00 48.91 295 SER A O 1
ATOM 2288 N N . ALA A 1 296 ? 41.101 43.848 -2.900 1.00 42.28 296 ALA A N 1
ATOM 2289 C CA . ALA A 1 296 ? 40.081 44.880 -2.865 1.00 42.28 296 ALA A CA 1
ATOM 2290 C C . ALA A 1 296 ? 39.376 45.211 -4.200 1.00 42.28 296 ALA A C 1
ATOM 2292 O O . ALA A 1 296 ? 40.001 45.175 -5.257 1.00 42.28 296 ALA A O 1
ATOM 2293 N N . ASN A 1 297 ? 38.100 45.615 -4.102 1.00 37.31 297 ASN A N 1
ATOM 2294 C CA . ASN A 1 297 ? 37.545 46.979 -4.310 1.00 37.31 297 ASN A CA 1
ATOM 2295 C C . ASN A 1 297 ? 36.121 46.907 -4.909 1.00 37.31 297 ASN A C 1
ATOM 2297 O O . ASN A 1 297 ? 35.928 46.409 -6.011 1.00 37.31 297 ASN A O 1
ATOM 2301 N N . THR A 1 298 ? 35.085 47.171 -4.102 1.00 40.84 298 THR A N 1
ATOM 2302 C CA . THR A 1 298 ? 34.299 48.430 -4.018 1.00 40.84 298 THR A CA 1
ATOM 2303 C C . THR A 1 298 ? 33.487 48.788 -5.269 1.00 40.84 298 THR A C 1
ATOM 2305 O O . THR A 1 298 ? 34.051 49.291 -6.235 1.00 40.84 298 THR A O 1
ATOM 2308 N N . HIS A 1 299 ? 32.156 48.676 -5.180 1.00 40.75 299 HIS A N 1
ATOM 2309 C CA . HIS A 1 299 ? 31.258 49.769 -5.575 1.00 40.75 299 HIS A CA 1
ATOM 2310 C C . HIS A 1 299 ? 29.871 49.612 -4.919 1.00 40.75 299 HIS A C 1
ATOM 2312 O O . HIS A 1 299 ? 29.162 48.644 -5.166 1.00 40.75 299 HIS A O 1
ATOM 2318 N N . GLU A 1 300 ? 29.590 50.564 -4.030 1.00 40.78 300 GLU A N 1
ATOM 2319 C CA . GLU A 1 300 ? 28.326 51.264 -3.739 1.00 40.78 300 GLU A CA 1
ATOM 2320 C C . GLU A 1 300 ? 26.971 50.518 -3.659 1.00 40.78 300 GLU A C 1
ATOM 2322 O O . GLU A 1 300 ? 26.399 50.043 -4.636 1.00 40.78 300 GLU A O 1
ATOM 2327 N N . GLU A 1 301 ? 26.432 50.567 -2.435 1.00 49.53 301 GLU A N 1
ATOM 2328 C CA . GLU A 1 301 ? 25.022 50.747 -2.034 1.00 49.53 301 GLU A CA 1
ATOM 2329 C C . GLU A 1 301 ? 24.286 51.896 -2.792 1.00 49.53 301 GLU A C 1
ATOM 2331 O O . GLU A 1 301 ? 24.978 52.680 -3.439 1.00 49.53 301 GLU A O 1
ATOM 2336 N N . PRO A 1 302 ? 22.938 52.100 -2.695 1.00 57.09 302 PRO A N 1
ATOM 2337 C CA . PRO A 1 302 ? 22.082 51.758 -1.548 1.00 57.09 302 PRO A CA 1
ATOM 2338 C C . PRO A 1 302 ? 20.655 51.219 -1.811 1.00 57.09 302 PRO A C 1
ATOM 2340 O O . PRO A 1 302 ? 20.029 51.414 -2.847 1.00 57.09 302 PRO A O 1
ATOM 2343 N N . VAL A 1 303 ? 20.174 50.524 -0.774 1.00 46.91 303 VAL A N 1
ATOM 2344 C CA . VAL A 1 303 ? 18.885 50.664 -0.062 1.00 46.91 303 VAL A CA 1
ATOM 2345 C C . VAL A 1 303 ? 17.742 51.396 -0.781 1.00 46.91 303 VAL A C 1
ATOM 2347 O O . VAL A 1 303 ? 17.845 52.589 -1.025 1.00 46.91 303 VAL A O 1
ATOM 2350 N N . GLU A 1 304 ? 16.590 50.722 -0.915 1.00 45.59 304 GLU A N 1
ATOM 2351 C CA . GLU A 1 304 ? 15.285 51.264 -0.489 1.00 45.59 304 GLU A CA 1
ATOM 2352 C C . GLU A 1 304 ? 14.188 50.174 -0.441 1.00 45.59 304 GLU A C 1
ATOM 2354 O O . GLU A 1 304 ? 13.739 49.629 -1.445 1.00 45.59 304 GLU A O 1
ATOM 2359 N N . THR A 1 305 ? 13.723 49.885 0.774 1.00 46.81 305 THR A N 1
ATOM 2360 C CA . THR A 1 305 ? 12.331 49.501 1.070 1.00 46.81 305 THR A CA 1
ATOM 2361 C C . THR A 1 305 ? 11.770 50.599 1.965 1.00 46.81 305 THR A C 1
ATOM 2363 O O . THR A 1 305 ? 12.517 51.089 2.816 1.00 46.81 305 THR A O 1
ATOM 2366 N N . PRO A 1 306 ? 10.473 50.946 1.866 1.00 59.09 306 PRO A N 1
ATOM 2367 C CA . PRO A 1 306 ? 9.596 50.489 2.948 1.00 59.09 306 PRO A CA 1
ATOM 2368 C C . PRO A 1 306 ? 8.126 50.186 2.571 1.00 59.09 306 PRO A C 1
ATOM 2370 O O . PRO A 1 306 ? 7.523 50.796 1.697 1.00 59.09 306 PRO A O 1
ATOM 2373 N N . ALA A 1 307 ? 7.587 49.220 3.325 1.00 43.12 307 ALA A N 1
ATOM 2374 C CA . ALA A 1 307 ? 6.254 49.083 3.932 1.00 43.12 307 ALA A CA 1
ATOM 2375 C C . ALA A 1 307 ? 5.030 49.870 3.407 1.00 43.12 307 ALA A C 1
ATOM 2377 O O . ALA A 1 307 ? 5.067 51.093 3.330 1.00 43.12 307 ALA A O 1
ATOM 2378 N N . ARG A 1 308 ? 3.862 49.190 3.354 1.00 37.75 308 ARG A N 1
ATOM 2379 C CA . ARG A 1 308 ? 2.669 49.604 4.133 1.00 37.75 308 ARG A CA 1
ATOM 2380 C C . ARG A 1 308 ? 1.592 48.514 4.277 1.00 37.75 308 ARG A C 1
ATOM 2382 O O . ARG A 1 308 ? 1.246 47.816 3.332 1.00 37.75 308 ARG A O 1
ATOM 2389 N N . GLU A 1 309 ? 1.070 48.445 5.497 1.00 43.00 309 GLU A N 1
ATOM 2390 C CA . GLU A 1 309 ? -0.059 47.676 6.032 1.00 43.00 309 GLU A CA 1
ATOM 2391 C C . GLU A 1 309 ? -1.431 48.046 5.426 1.00 43.00 309 GLU A C 1
ATOM 2393 O O . GLU A 1 309 ? -1.639 49.205 5.063 1.00 43.00 309 GLU A O 1
ATOM 2398 N N . SER A 1 310 ? -2.420 47.136 5.503 1.00 46.41 310 SER A N 1
ATOM 2399 C CA . SER A 1 310 ? -3.638 47.277 6.352 1.00 46.41 310 SER A CA 1
ATOM 2400 C C . SER A 1 310 ? -4.880 46.522 5.829 1.00 46.41 310 SER A C 1
ATOM 2402 O O . SER A 1 310 ? -5.329 46.749 4.714 1.00 46.41 310 SER A O 1
ATOM 2404 N N . ASN A 1 311 ? -5.448 45.685 6.712 1.00 40.00 311 ASN A N 1
ATOM 2405 C CA . ASN A 1 311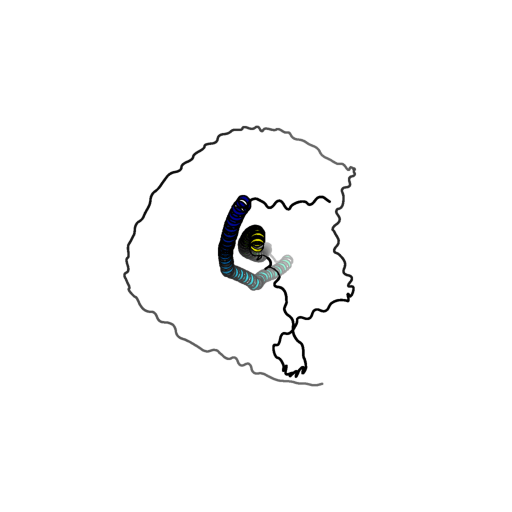 ? -6.870 45.463 7.055 1.00 40.00 311 ASN A CA 1
ATOM 2406 C C . ASN A 1 311 ? -8.005 45.647 6.023 1.00 40.00 311 ASN A C 1
ATOM 2408 O O . ASN A 1 311 ? -8.236 46.750 5.546 1.00 40.00 311 ASN A O 1
ATOM 2412 N N . ALA A 1 312 ? -8.889 44.641 5.923 1.00 40.78 312 ALA A N 1
ATOM 2413 C CA . ALA A 1 312 ? -10.254 44.667 6.493 1.00 40.78 312 ALA A CA 1
ATOM 2414 C C . ALA A 1 312 ? -11.045 43.404 6.090 1.00 40.78 312 ALA A C 1
ATOM 2416 O O . ALA A 1 312 ? -10.968 42.944 4.955 1.00 40.78 312 ALA A O 1
ATOM 2417 N N . GLY A 1 313 ? -11.798 42.836 7.036 1.00 37.19 313 GLY A N 1
ATOM 2418 C CA . GLY A 1 313 ? -12.652 41.668 6.817 1.00 37.19 313 GLY A CA 1
ATOM 2419 C C . GLY A 1 313 ? -14.006 41.990 6.180 1.00 37.19 313 GLY A C 1
ATOM 2420 O O . GLY A 1 313 ? -14.414 43.145 6.109 1.00 37.19 313 GLY A O 1
ATOM 2421 N N . HIS A 1 314 ? -14.749 40.947 5.803 1.00 45.28 314 HIS A N 1
ATOM 2422 C CA . HIS A 1 314 ? -16.206 41.021 5.742 1.00 45.28 314 HIS A CA 1
ATOM 2423 C C . HIS A 1 314 ? -16.844 39.654 6.009 1.00 45.28 314 HIS A C 1
ATOM 2425 O O . HIS A 1 314 ? -16.432 38.626 5.475 1.00 45.28 314 HIS A O 1
ATOM 2431 N N . VAL A 1 315 ? -17.833 39.701 6.894 1.00 44.41 315 VAL A N 1
ATOM 2432 C CA . VAL A 1 315 ? -18.739 38.645 7.340 1.00 44.41 315 VAL A CA 1
ATOM 2433 C C . VAL A 1 315 ? -19.859 38.509 6.309 1.00 44.41 315 VAL A C 1
ATOM 2435 O O . VAL A 1 315 ? -20.320 39.514 5.782 1.00 44.41 315 VAL A O 1
ATOM 2438 N N . GLY A 1 316 ? -20.325 37.290 6.046 1.00 45.66 316 GLY A N 1
ATOM 2439 C CA . GLY A 1 316 ? -21.479 37.055 5.183 1.00 45.66 316 GLY A CA 1
ATOM 2440 C C . GLY A 1 316 ? -22.061 35.664 5.388 1.00 45.66 316 GLY A C 1
ATOM 2441 O O . GLY A 1 316 ? -21.762 34.748 4.628 1.00 45.66 316 GLY A O 1
ATOM 2442 N N . ASP A 1 317 ? -22.875 35.527 6.433 1.00 41.25 317 ASP A N 1
ATOM 2443 C CA . ASP A 1 317 ? -23.876 34.470 6.562 1.00 41.25 317 ASP A CA 1
ATOM 2444 C C . ASP A 1 317 ? -24.847 34.510 5.373 1.00 41.25 317 ASP A C 1
ATOM 2446 O O . ASP A 1 317 ? -25.311 35.581 4.983 1.00 41.25 317 ASP A O 1
ATOM 2450 N N . ASN A 1 318 ? -25.224 33.342 4.846 1.00 45.00 318 ASN A N 1
ATOM 2451 C CA . ASN A 1 318 ? -26.546 33.178 4.245 1.00 45.00 318 ASN A CA 1
ATOM 2452 C C . ASN A 1 318 ? -27.018 31.719 4.322 1.00 45.00 318 ASN A C 1
ATOM 2454 O O . ASN A 1 318 ? -26.624 30.845 3.550 1.00 45.00 318 ASN A O 1
ATOM 2458 N N . THR A 1 319 ? -27.872 31.480 5.310 1.00 43.44 319 THR A N 1
ATOM 2459 C CA . THR A 1 319 ? -28.835 30.380 5.419 1.00 43.44 319 THR A CA 1
ATOM 2460 C C . THR A 1 319 ? -30.088 30.639 4.569 1.00 43.44 319 THR A C 1
ATOM 2462 O O . THR A 1 319 ? -30.407 31.792 4.305 1.00 43.44 319 THR A O 1
ATOM 2465 N N . SER A 1 320 ? -30.838 29.559 4.291 1.00 40.69 320 SER A N 1
ATOM 2466 C CA . SER A 1 320 ? -32.195 29.447 3.694 1.00 40.69 320 SER A CA 1
ATOM 2467 C C . SER A 1 320 ? -32.256 29.120 2.202 1.00 40.69 320 SER A C 1
ATOM 2469 O O . SER A 1 320 ? -31.504 29.674 1.420 1.00 40.69 320 SER A O 1
ATOM 2471 N N . GLN A 1 321 ? -33.167 28.284 1.697 1.00 40.81 321 GLN A N 1
ATOM 2472 C CA . GLN A 1 321 ? -34.152 27.336 2.244 1.00 40.81 321 GLN A CA 1
ATOM 2473 C C . GLN A 1 321 ? -34.680 26.516 1.040 1.00 40.81 321 GLN A C 1
ATOM 2475 O O . GLN A 1 321 ? -34.617 26.992 -0.086 1.00 40.81 321 GLN A O 1
ATOM 2480 N N . HIS A 1 322 ? -35.190 25.310 1.318 1.00 34.16 322 HIS A N 1
ATOM 2481 C CA . HIS A 1 322 ? -36.243 24.550 0.616 1.00 34.16 322 HIS A CA 1
ATOM 2482 C C . HIS A 1 322 ? -36.421 24.637 -0.913 1.00 34.16 322 HIS A C 1
ATOM 2484 O O . HIS A 1 322 ? -36.729 25.692 -1.451 1.00 34.16 322 HIS A O 1
ATOM 2490 N N . SER A 1 323 ? -36.479 23.468 -1.565 1.00 45.19 323 SER A N 1
ATOM 2491 C CA . SER A 1 323 ? -37.649 23.034 -2.358 1.00 45.19 323 SER A CA 1
ATOM 2492 C C . SER A 1 323 ? -37.562 21.537 -2.663 1.00 45.19 323 SER A C 1
ATOM 2494 O O . SER A 1 323 ? -36.506 21.022 -3.025 1.00 45.19 323 SER A O 1
ATOM 2496 N N . GLU A 1 324 ? -38.684 20.862 -2.452 1.00 39.28 324 GLU A N 1
ATOM 2497 C CA . GLU A 1 324 ? -38.933 19.435 -2.619 1.00 39.28 324 GLU A CA 1
ATOM 2498 C C . GLU A 1 324 ? -39.323 19.073 -4.072 1.00 39.28 324 GLU A C 1
ATOM 2500 O O . GLU A 1 324 ? -39.954 19.866 -4.763 1.00 39.28 324 GLU A O 1
ATOM 2505 N N . GLU A 1 325 ? -39.005 17.825 -4.444 1.00 39.59 325 GLU A N 1
ATOM 2506 C CA . GLU A 1 325 ? -39.849 16.873 -5.204 1.00 39.59 325 GLU A CA 1
ATOM 2507 C C . GLU A 1 325 ? -40.149 17.041 -6.724 1.00 39.59 325 GLU A C 1
ATOM 2509 O O . GLU A 1 325 ? -39.711 18.007 -7.341 1.00 39.59 325 GLU A O 1
ATOM 2514 N N . PRO A 1 326 ? -40.690 15.996 -7.413 1.00 57.69 326 PRO A N 1
ATOM 2515 C CA . PRO A 1 326 ? -39.953 15.262 -8.446 1.00 57.69 326 PRO A CA 1
ATOM 2516 C C . PRO A 1 326 ? -40.675 15.251 -9.813 1.00 57.69 326 PRO A C 1
ATOM 2518 O O . PRO A 1 326 ? -41.781 15.762 -9.963 1.00 57.69 326 PRO A O 1
ATOM 2521 N N . ALA A 1 327 ? -40.087 14.606 -10.827 1.00 41.22 327 ALA A N 1
ATOM 2522 C CA . ALA A 1 327 ? -40.816 14.261 -12.049 1.00 41.22 327 ALA A CA 1
ATOM 2523 C C . ALA A 1 327 ? -40.453 12.858 -12.553 1.00 41.22 327 ALA A C 1
ATOM 2525 O O . ALA A 1 327 ? -39.306 12.551 -12.881 1.00 41.22 327 ALA A O 1
ATOM 2526 N N . GLU A 1 328 ? -41.485 12.020 -12.581 1.00 39.00 328 GLU A N 1
ATOM 2527 C CA . GLU A 1 328 ? -41.563 10.691 -13.168 1.00 39.00 328 GLU A CA 1
ATOM 2528 C C . GLU A 1 328 ? -41.572 10.693 -14.711 1.00 39.00 328 GLU A C 1
ATOM 2530 O O . GLU A 1 328 ? -41.986 11.647 -15.361 1.00 39.00 328 GLU A O 1
ATOM 2535 N N . ALA A 1 329 ? -41.262 9.500 -15.236 1.00 40.38 329 ALA A N 1
ATOM 2536 C CA . ALA A 1 329 ? -41.833 8.852 -16.423 1.00 40.38 329 ALA A CA 1
ATOM 2537 C C . ALA A 1 329 ? -41.420 9.306 -17.840 1.00 40.38 329 ALA A C 1
ATOM 2539 O O . ALA A 1 329 ? -41.743 10.389 -18.307 1.00 40.38 329 ALA A O 1
ATOM 2540 N N . GLN A 1 330 ? -40.837 8.353 -18.586 1.00 43.72 330 GLN A N 1
ATOM 2541 C CA . GLN A 1 330 ? -41.371 7.713 -19.816 1.00 43.72 330 GLN A CA 1
ATOM 2542 C C . GLN A 1 330 ? -40.194 7.024 -20.546 1.00 43.72 330 GLN A C 1
ATOM 2544 O O . GLN A 1 330 ? -39.246 7.668 -20.968 1.00 43.72 330 GLN A O 1
ATOM 2549 N N . ARG A 1 331 ? -40.065 5.690 -20.571 1.00 42.19 331 ARG A N 1
ATOM 2550 C CA . ARG A 1 331 ? -40.822 4.694 -21.358 1.00 42.19 331 ARG A CA 1
ATOM 2551 C C . ARG A 1 331 ? -40.841 4.994 -22.864 1.00 42.19 331 ARG A C 1
ATOM 2553 O O . ARG A 1 331 ? -41.810 5.578 -23.321 1.00 42.19 331 ARG A O 1
ATOM 2560 N N . LYS A 1 332 ? -39.871 4.467 -23.632 1.00 50.56 332 LYS A N 1
ATOM 2561 C CA . LYS A 1 332 ? -40.095 3.911 -24.988 1.00 50.56 332 LYS A CA 1
ATOM 2562 C C . LYS A 1 332 ? -39.133 2.753 -25.289 1.00 50.56 332 LYS A C 1
ATOM 2564 O O . LYS A 1 332 ? -37.924 2.927 -25.372 1.00 50.56 332 LYS A O 1
ATOM 2569 N N . GLN A 1 333 ? -39.724 1.568 -25.426 1.00 49.56 333 GLN A N 1
ATOM 2570 C CA . GLN A 1 333 ? -39.214 0.440 -26.207 1.00 49.56 333 GLN A CA 1
ATOM 2571 C C . GLN A 1 333 ? -39.491 0.687 -27.706 1.00 49.56 333 GLN A C 1
ATOM 2573 O O . GLN A 1 333 ? -40.228 1.619 -28.039 1.00 49.56 333 GLN A O 1
ATOM 2578 N N . SER A 1 334 ? -39.020 -0.246 -28.547 1.00 44.66 334 SER A N 1
ATOM 2579 C CA . SER A 1 334 ? -39.170 -0.406 -30.018 1.00 44.66 334 SER A CA 1
ATOM 2580 C C . SER A 1 334 ? -37.965 0.136 -30.798 1.00 44.66 334 SER A C 1
ATOM 2582 O O . SER A 1 334 ? -37.554 1.260 -30.559 1.00 44.66 334 SER A O 1
ATOM 2584 N N . SER A 1 335 ? -37.347 -0.555 -31.759 1.00 46.38 335 SER A N 1
ATOM 2585 C CA . SER A 1 335 ? -37.572 -1.882 -32.350 1.00 46.38 335 SER A CA 1
ATOM 2586 C C . SER A 1 335 ? -36.465 -2.155 -33.386 1.00 46.38 335 SER A C 1
ATOM 2588 O O . SER A 1 335 ? -36.028 -1.250 -34.087 1.00 46.38 335 SER A O 1
ATOM 2590 N N . THR A 1 336 ? -36.052 -3.420 -33.440 1.00 40.84 336 THR A N 1
ATOM 2591 C CA . THR A 1 336 ? -35.502 -4.241 -34.545 1.00 40.84 336 THR A CA 1
ATOM 2592 C C . THR A 1 336 ? -35.391 -3.674 -35.974 1.00 40.84 336 THR A C 1
ATOM 2594 O O . THR A 1 336 ? -36.380 -3.169 -36.495 1.00 40.84 336 THR A O 1
ATOM 2597 N N . SER A 1 337 ? -34.261 -3.956 -36.654 1.00 41.47 337 SER A N 1
ATOM 2598 C CA . SER A 1 337 ? -34.131 -4.644 -37.977 1.00 41.47 337 SER A CA 1
ATOM 2599 C C . SER A 1 337 ? -32.674 -4.490 -38.487 1.00 41.47 337 SER A C 1
ATOM 2601 O O . SER A 1 337 ? -32.205 -3.371 -38.640 1.00 41.47 337 SER A O 1
ATOM 2603 N N . ALA A 1 338 ? -31.804 -5.507 -38.457 1.00 41.53 338 ALA A N 1
ATOM 2604 C CA . ALA A 1 338 ? -31.585 -6.596 -39.428 1.00 41.53 338 ALA A CA 1
ATOM 2605 C C . ALA A 1 338 ? -30.920 -6.199 -40.777 1.00 41.53 338 ALA A C 1
ATOM 2607 O O . ALA A 1 338 ? -31.572 -5.669 -41.663 1.00 41.53 338 ALA A O 1
ATOM 2608 N N . HIS A 1 339 ? -29.642 -6.583 -40.938 1.00 39.53 339 HIS A N 1
ATOM 2609 C CA . HIS A 1 339 ? -28.962 -7.041 -42.175 1.00 39.53 339 HIS A CA 1
ATOM 2610 C C . HIS A 1 339 ? -27.670 -7.769 -41.730 1.00 39.53 339 HIS A C 1
ATOM 2612 O O . HIS A 1 339 ? -26.790 -7.144 -41.155 1.00 39.53 339 HIS A O 1
ATOM 2618 N N . LYS A 1 340 ? -27.630 -9.103 -41.598 1.00 48.34 340 LYS A N 1
ATOM 2619 C CA . LYS A 1 340 ? -27.348 -10.170 -42.588 1.00 48.34 340 LYS A CA 1
ATOM 2620 C C . LYS A 1 340 ? -26.070 -10.013 -43.443 1.00 48.34 340 LYS A C 1
ATOM 2622 O O . LYS A 1 340 ? -26.047 -9.232 -44.382 1.00 48.34 340 LYS A O 1
ATOM 2627 N N . ASN A 1 341 ? -25.152 -10.954 -43.172 1.00 39.16 341 ASN A N 1
ATOM 2628 C CA . ASN A 1 341 ? -24.284 -11.731 -44.077 1.00 39.16 341 ASN A CA 1
ATOM 2629 C C . ASN A 1 341 ? -22.928 -11.164 -44.541 1.00 39.16 341 ASN A C 1
ATOM 2631 O O . ASN A 1 341 ? -22.863 -10.413 -45.504 1.00 39.16 341 ASN A O 1
ATOM 2635 N N . ALA A 1 342 ? -21.845 -11.733 -43.991 1.00 38.41 342 ALA A N 1
ATOM 2636 C CA . ALA A 1 342 ? -20.749 -12.318 -44.776 1.00 38.41 342 ALA A CA 1
ATOM 2637 C C . ALA A 1 342 ? -20.007 -13.386 -43.941 1.00 38.41 342 ALA A C 1
ATOM 2639 O O . ALA A 1 342 ? -19.823 -13.227 -42.737 1.00 38.41 342 ALA A O 1
ATOM 2640 N N . ALA A 1 343 ? -19.681 -14.499 -44.597 1.00 46.31 343 ALA A N 1
ATOM 2641 C CA . ALA A 1 343 ? -19.259 -15.800 -44.073 1.00 46.31 343 ALA A CA 1
ATOM 2642 C C . ALA A 1 343 ? -17.762 -15.871 -43.655 1.00 46.31 343 ALA A C 1
ATOM 2644 O O . ALA A 1 343 ? -17.010 -14.941 -43.952 1.00 46.31 343 ALA A O 1
ATOM 2645 N N . PRO A 1 344 ? -17.315 -16.959 -42.985 1.00 51.97 344 PRO A N 1
ATOM 2646 C CA . PRO A 1 344 ? -15.949 -17.118 -42.483 1.00 51.97 344 PRO A CA 1
ATOM 2647 C C . PRO A 1 344 ? -15.037 -17.790 -43.527 1.00 51.97 344 PRO A C 1
ATOM 2649 O O . PRO A 1 344 ? -15.528 -18.598 -44.316 1.00 51.97 344 PRO A O 1
ATOM 2652 N N . PRO A 1 345 ? -13.715 -17.542 -43.532 1.00 64.62 345 PRO A N 1
ATOM 2653 C CA . PRO A 1 345 ? -12.809 -18.381 -44.293 1.00 64.62 345 PRO A CA 1
ATOM 2654 C C . PRO A 1 345 ? -12.399 -19.618 -43.491 1.00 64.62 345 PRO A C 1
ATOM 2656 O O . PRO A 1 345 ? -12.047 -19.566 -42.311 1.00 64.62 345 PRO A O 1
ATOM 2659 N N . GLU A 1 346 ? -12.481 -20.726 -44.209 1.00 46.66 346 GLU A N 1
ATOM 2660 C CA . GLU A 1 346 ? -12.172 -22.088 -43.830 1.00 46.66 346 GLU A CA 1
ATOM 2661 C C . GLU A 1 346 ? -10.684 -22.336 -43.561 1.00 46.66 346 GLU A C 1
ATOM 2663 O O . GLU A 1 346 ? -9.776 -21.664 -44.051 1.00 46.66 346 GLU A O 1
ATOM 2668 N N . SER A 1 347 ? -10.489 -23.418 -42.819 1.00 49.88 347 SER A N 1
ATOM 2669 C CA . SER A 1 347 ? -9.281 -24.205 -42.643 1.00 49.88 347 SER A CA 1
ATOM 2670 C C . SER A 1 347 ? -8.519 -24.525 -43.937 1.00 49.88 347 SER A C 1
ATOM 2672 O O . SER A 1 347 ? -9.031 -25.212 -44.819 1.00 49.88 347 SER A O 1
ATOM 2674 N N . ARG A 1 348 ? -7.236 -24.167 -43.956 1.00 44.19 348 ARG A N 1
ATOM 2675 C CA . ARG A 1 348 ? -6.124 -24.820 -44.674 1.00 44.19 348 ARG A CA 1
ATOM 2676 C C . ARG A 1 348 ? -4.876 -24.511 -43.841 1.00 44.19 348 ARG A C 1
ATOM 2678 O O . ARG A 1 348 ? -4.715 -23.375 -43.427 1.00 44.19 348 ARG A O 1
ATOM 2685 N N . GLY A 1 349 ? -3.958 -25.400 -43.509 1.00 38.75 349 GLY A N 1
ATOM 2686 C CA . GLY A 1 349 ? -3.676 -26.761 -43.920 1.00 38.75 349 GLY A CA 1
ATOM 2687 C C . GLY A 1 349 ? -2.210 -27.011 -43.543 1.00 38.75 349 GLY A C 1
ATOM 2688 O O . GLY A 1 349 ? -1.392 -26.104 -43.652 1.00 38.75 349 GLY A O 1
ATOM 2689 N N . SER A 1 350 ? -1.925 -28.230 -43.096 1.00 46.34 350 SER A N 1
ATOM 2690 C CA . SER A 1 350 ? -0.630 -28.916 -43.191 1.00 46.34 350 SER A CA 1
ATOM 2691 C C . SER A 1 350 ? 0.596 -28.320 -42.482 1.00 46.34 350 SER A C 1
ATOM 2693 O O . SER A 1 350 ? 1.295 -27.439 -42.971 1.00 46.34 350 SER A O 1
ATOM 2695 N N . ILE A 1 351 ? 0.896 -28.956 -41.351 1.00 49.53 351 ILE A N 1
ATOM 2696 C CA . ILE A 1 351 ? 2.198 -29.039 -40.684 1.00 49.53 351 ILE A CA 1
ATOM 2697 C C . ILE A 1 351 ? 3.149 -29.865 -41.572 1.00 49.53 351 ILE A C 1
ATOM 2699 O O . ILE A 1 351 ? 2.771 -30.982 -41.935 1.00 49.53 351 ILE A O 1
ATOM 2703 N N . PRO A 1 352 ? 4.374 -29.411 -41.886 1.00 56.66 352 PRO A N 1
ATOM 2704 C CA . PRO A 1 352 ? 5.442 -30.313 -42.285 1.00 56.66 352 PRO A CA 1
ATOM 2705 C C . PRO A 1 352 ? 6.173 -30.841 -41.042 1.00 56.66 352 PRO A C 1
ATOM 2707 O O . PRO A 1 352 ? 6.712 -30.076 -40.244 1.00 56.66 352 PRO A O 1
ATOM 2710 N N . GLN A 1 353 ? 6.159 -32.167 -40.884 1.00 43.59 353 GLN A N 1
ATOM 2711 C CA . GLN A 1 353 ? 7.128 -32.909 -40.081 1.00 43.59 353 GLN A CA 1
ATOM 2712 C C . GLN A 1 353 ? 8.480 -32.855 -40.801 1.00 43.59 353 GLN A C 1
ATOM 2714 O O . GLN A 1 353 ? 8.605 -33.410 -41.891 1.00 43.59 353 GLN A O 1
ATOM 2719 N N . GLU A 1 354 ? 9.488 -32.236 -40.192 1.00 47.91 354 GLU A N 1
ATOM 2720 C CA . GLU A 1 354 ? 10.884 -32.535 -40.510 1.00 47.91 354 GLU A CA 1
ATOM 2721 C C . GLU A 1 354 ? 11.381 -33.579 -39.511 1.00 47.91 354 GLU A C 1
ATOM 2723 O O . GLU A 1 354 ? 11.565 -33.328 -38.322 1.00 47.91 354 GLU A O 1
ATOM 2728 N N . THR A 1 355 ? 11.513 -34.801 -40.016 1.00 54.00 355 THR A N 1
ATOM 2729 C CA . THR A 1 355 ? 12.262 -35.893 -39.407 1.00 54.00 355 THR A CA 1
ATOM 2730 C C . THR A 1 355 ? 13.732 -35.723 -39.778 1.00 54.00 355 THR A C 1
ATOM 2732 O O . THR A 1 355 ? 14.091 -35.952 -40.933 1.00 54.00 355 THR A O 1
ATOM 2735 N N . GLU A 1 356 ? 14.586 -35.367 -38.821 1.00 55.31 356 GLU A N 1
ATOM 2736 C CA . GLU A 1 356 ? 16.025 -35.596 -38.967 1.00 55.31 356 GLU A CA 1
ATOM 2737 C C . GLU A 1 356 ? 16.365 -37.035 -38.539 1.00 55.31 356 GLU A C 1
ATOM 2739 O O . GLU A 1 356 ? 15.933 -37.476 -37.467 1.00 55.31 356 GLU A O 1
ATOM 2744 N N . PRO A 1 357 ? 17.109 -37.800 -39.357 1.00 66.25 357 PRO A N 1
ATOM 2745 C CA . PRO A 1 357 ? 17.566 -39.125 -38.982 1.00 66.25 357 PRO A CA 1
ATOM 2746 C C . PRO A 1 357 ? 18.796 -39.054 -38.071 1.00 66.25 357 PRO A C 1
ATOM 2748 O O . PRO A 1 357 ? 19.807 -38.426 -38.374 1.00 66.25 357 PRO A O 1
ATOM 2751 N N . TYR A 1 358 ? 18.700 -39.793 -36.971 1.00 43.59 358 TYR A N 1
ATOM 2752 C CA . TYR A 1 358 ? 19.805 -40.232 -36.128 1.00 43.59 358 TYR A CA 1
ATOM 2753 C C . TYR A 1 358 ? 20.851 -40.973 -36.983 1.00 43.59 358 TYR A C 1
ATOM 2755 O O . TYR A 1 358 ? 20.569 -42.052 -37.505 1.00 43.59 358 TYR A O 1
ATOM 2763 N N . THR A 1 359 ? 22.069 -40.441 -37.087 1.00 58.41 359 THR A N 1
ATOM 2764 C CA . THR A 1 359 ? 23.250 -41.219 -37.490 1.00 58.41 359 THR A CA 1
ATOM 2765 C C . THR A 1 359 ? 24.132 -41.447 -36.274 1.00 58.41 359 THR A C 1
ATOM 2767 O O . THR A 1 359 ? 24.735 -40.520 -35.735 1.00 58.41 359 THR A O 1
ATOM 2770 N N . ALA A 1 360 ? 24.174 -42.705 -35.846 1.00 48.47 360 ALA A N 1
ATOM 2771 C CA . ALA A 1 360 ? 25.195 -43.251 -34.974 1.00 48.47 360 ALA A CA 1
ATOM 2772 C C . ALA A 1 360 ? 26.377 -43.710 -35.839 1.00 48.47 360 ALA A C 1
ATOM 2774 O O . ALA A 1 360 ? 26.172 -44.522 -36.730 1.00 48.47 360 ALA A O 1
ATOM 2775 N N . GLU A 1 361 ? 27.573 -43.191 -35.566 1.00 50.50 361 GLU A N 1
ATOM 2776 C CA . GLU A 1 361 ? 28.903 -43.739 -35.892 1.00 50.50 361 GLU A CA 1
ATOM 2777 C C . GLU A 1 361 ? 29.930 -42.723 -35.333 1.00 50.50 361 GLU A C 1
ATOM 2779 O O . GLU A 1 361 ? 29.765 -41.525 -35.514 1.00 50.50 361 GLU A O 1
ATOM 2784 N N . GLY A 1 362 ? 30.973 -43.065 -34.582 1.00 47.47 362 GLY A N 1
ATOM 2785 C CA . GLY A 1 362 ? 31.484 -44.371 -34.230 1.00 47.47 362 GLY A CA 1
ATOM 2786 C C . GLY A 1 362 ? 32.376 -44.320 -32.989 1.00 47.47 362 GLY A C 1
ATOM 2787 O O . GLY A 1 362 ? 32.901 -43.284 -32.579 1.00 47.47 362 GLY A O 1
ATOM 2788 N N . ALA A 1 363 ? 32.526 -45.501 -32.405 1.00 47.38 363 ALA A N 1
ATOM 2789 C CA . ALA A 1 363 ? 33.624 -45.846 -31.530 1.00 47.38 363 ALA A CA 1
ATOM 2790 C C . ALA A 1 363 ? 34.897 -46.009 -32.370 1.00 47.38 363 ALA A C 1
ATOM 2792 O O . ALA A 1 363 ? 34.884 -46.735 -33.362 1.00 47.38 363 ALA A O 1
ATOM 2793 N N . VAL A 1 364 ? 36.003 -45.412 -31.932 1.00 52.19 364 VAL A N 1
ATOM 2794 C CA . VAL A 1 364 ? 37.340 -45.940 -32.216 1.00 52.19 364 VAL A CA 1
ATOM 2795 C C . VAL A 1 364 ? 38.135 -45.872 -30.922 1.00 52.19 364 VAL A C 1
ATOM 2797 O O . VAL A 1 364 ? 38.317 -44.809 -30.335 1.00 52.19 364 VAL A O 1
ATOM 2800 N N . ALA A 1 365 ? 38.545 -47.052 -30.476 1.00 53.59 365 ALA A N 1
ATOM 2801 C CA . ALA A 1 365 ? 39.534 -47.260 -29.442 1.00 53.59 365 ALA A CA 1
ATOM 2802 C C . ALA A 1 365 ? 40.941 -47.105 -30.033 1.00 53.59 365 ALA A C 1
ATOM 2804 O O . ALA A 1 365 ? 41.198 -47.651 -31.104 1.00 53.59 365 ALA A O 1
ATOM 2805 N N . THR A 1 366 ? 41.825 -46.444 -29.289 1.00 57.00 366 THR A N 1
ATOM 2806 C CA . THR A 1 366 ? 43.208 -46.870 -28.999 1.00 57.00 366 THR A CA 1
ATOM 2807 C C . THR A 1 366 ? 43.664 -46.169 -27.737 1.00 57.00 366 THR A C 1
ATOM 2809 O O . THR A 1 366 ? 43.480 -44.931 -27.686 1.00 57.00 366 THR A O 1
#

Organism: NCBI:txid667725

Secondary structure (DSSP, 8-state):
-------PPPHHHHHHHHHHHHHHHHHHHHHHHHHHHHHHHHHHHHHHHHHHHHHHHHHHHHHHHHHHHHHHHHHHHHHHHHHHHHHHHHHHHHHHHHHHHHHHHHHHHHHHHHT-TT--HHHHHHHHHHHHHHHHHHHHHHHHHHHHHHHHHHHHHHHHHHHHHHHHHHHHHHHHHHHHHHHHHHHHHHHHHHHHHHHHHHHHHHHHHHHHHHHHHHHH--PPPPP-PPP--------------------------PPPP-----PPP----PPPPPP---------------------------------------------------------------PPPP----PPP--PPP--------

Radius of gyration: 52.45 Å; chains: 1; bounding box: 94×111×148 Å

Sequence (366 aa):
MSGAAARTAPPEYMEKRNHKLAALDAKNKKKVAALLKKEEDAKLKGDQKVAKLQAQEDKALSKQDKFQAKIVKVDNKTQSIVATEPNALAKQEKVVLKCEEKLKAYLAKLDKAKDNPKIDYKQLDAMNDTVIKIDVKITEAKQKLASLTEKNRLEVIKLTVEKDEAQAKIDNKLKSISLKKRKEEYKRDLKVHSLQVKKAVAMRNDALVSESLSKIRGKTEAPPPAPPVAAAPVAEEQPVDEPVVDKHAERASIDETPPAETSTSEQPHVEGTPPERPPSRAEQSHTDDKNTTGSANTHEEPVETPARESNAGHVGDNTSQHSEEPAEAQRKQSSTSAHKNAAPPESRGSIPQETEPYTAEGAVAT

pLDDT: mean 72.47, std 22.67, range [34.16, 97.69]